Protein AF-A0A0S7XF13-F1 (afdb_monomer)

Foldseek 3Di:
DPPPVVPVVVVVVVVVVVVVVVVVVVVVVVVCVVPVVVVVVVVVVVVVVVVVVVVPDDDDPPDDDDPDDDDDDPPDDPVRCVLLLQLLLVQLCVVLVHDSVVLVVLVVVVDDSLRQLLLSLLVVQAVDDSVVLSVCVVVVDDSVRSCVVRVNDVVSVVVCCPQLHPSNLQVLLVVLCVLLVNDSSVSSCCVGVVVDHSLRVLLLSLLCQVLVDDSVVLVVLCVVPV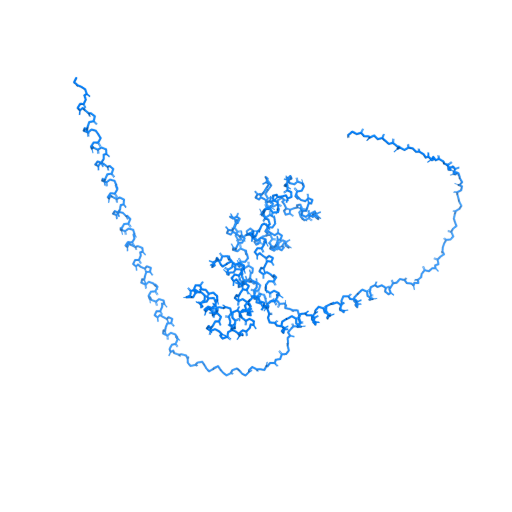DSCVSSVVSVHHPVSSVDHDPVSVVVVVVVVVVVVVVVVVVVVVVPPPDDDDDDDDDDDDDDDDDDDDDDDDDDDDDDD

Sequence (305 aa):
MTAIAGGARRYQLRRDKQAEKTEVDRVRFDLARRFVCPVILVILATVTAFVAVSLAGDIDWSVSASISSRPSKLELSPVDRGSAYEIWAKVISSSYGVSIGFVKGLYDRGYGFDEVALILEFSSLSEKGPSDIAVLRKKGLGWGAIAKELGVHPSALKRAKGKESLFTRYVLANRLAGYYGIPDSEVLVLLSEKGYGFDDIVLAVNLCAHSGAALRDIIKTRETAPKWKGVAEKFKVSPVKLSAPPAKLKEERAKEKEKQKAKVGEKQKATSGGKAKGKEKASEEKGANRGCPKSCSESCSKRCW

Solvent-accessible surface area (backbone atoms only — not comparable to full-atom values): 18525 Å² total; per-residue (Å²): 144,75,78,72,70,65,54,60,60,57,50,51,58,51,52,54,56,52,52,54,51,54,52,55,52,51,55,53,54,54,51,49,57,69,54,51,55,61,53,53,52,54,52,55,54,53,53,54,55,56,55,57,62,68,75,73,62,93,77,85,83,84,76,84,82,76,91,70,82,85,78,80,74,88,73,71,52,75,69,58,47,49,57,37,48,51,51,52,29,48,55,52,15,68,74,71,74,46,55,48,66,58,49,45,56,44,42,78,72,71,41,50,72,67,53,49,46,50,28,50,51,53,25,75,64,32,99,49,55,43,68,59,48,47,49,47,46,73,73,66,48,49,73,70,56,49,28,58,76,57,69,41,53,70,68,56,54,48,59,60,54,27,95,78,21,69,60,37,51,47,56,49,22,49,50,47,15,75,69,73,77,44,62,40,52,60,48,40,45,38,50,66,76,67,63,44,50,72,67,58,49,51,37,46,54,24,43,22,68,70,54,72,50,57,62,69,61,53,50,58,43,43,77,78,33,97,44,69,57,63,42,28,54,77,56,76,40,63,59,84,53,35,85,47,71,50,68,68,63,54,54,54,48,53,56,48,51,51,53,51,52,52,56,53,54,53,56,56,56,68,71,67,73,80,82,88,88,88,87,82,89,79,85,89,84,88,80,83,89,87,78,88,78,92,84,83,80,86,83,89,76,87,79,89,131

Radius of gyration: 33.54 Å; Cα contacts (8 Å, |Δi|>4): 164; chains: 1; bounding box: 88×123×55 Å

Nearest PDB structures (foldseek):
  4yxz-assembly1_A  TM=3.505E-01  e=6.287E-02  synthetic construct
  5byo-assembly2_B  TM=3.680E-01  e=1.550E-01  synthetic construct
  4yxy-assembly1_A  TM=5.911E-01  e=5.184E+00  synthetic construct

Structure (mmCIF, N/CA/C/O backbone):
data_AF-A0A0S7XF13-F1
#
_entry.id   AF-A0A0S7XF13-F1
#
loop_
_atom_site.group_PDB
_atom_site.id
_atom_site.type_symbol
_atom_site.label_atom_id
_atom_site.label_alt_id
_atom_site.label_comp_id
_atom_site.label_asym_id
_atom_site.label_entity_id
_atom_site.label_seq_id
_atom_site.pdbx_PDB_ins_code
_atom_site.Cartn_x
_atom_site.Cartn_y
_atom_site.Cartn_z
_atom_site.occupancy
_atom_site.B_iso_or_equiv
_atom_site.auth_seq_id
_atom_site.auth_comp_id
_atom_site.auth_asym_id
_atom_site.auth_atom_id
_atom_site.pdbx_PDB_model_num
ATOM 1 N N . MET A 1 1 ? 32.090 65.245 -8.430 1.00 52.78 1 MET A N 1
ATOM 2 C CA . MET A 1 1 ? 30.632 65.515 -8.433 1.00 52.78 1 MET A CA 1
ATOM 3 C C . MET A 1 1 ? 29.854 64.374 -9.113 1.00 52.78 1 MET A C 1
ATOM 5 O O . MET A 1 1 ? 29.177 64.597 -10.102 1.00 52.78 1 MET A O 1
ATOM 9 N N . THR A 1 2 ? 29.932 63.137 -8.607 1.00 54.59 2 THR A N 1
ATOM 10 C CA . THR A 1 2 ? 29.329 61.946 -9.266 1.00 54.59 2 THR A CA 1
ATOM 11 C C . THR A 1 2 ? 28.480 61.071 -8.334 1.00 54.59 2 THR A C 1
ATOM 13 O O . THR A 1 2 ? 27.914 60.075 -8.770 1.00 54.59 2 THR A O 1
ATOM 16 N N . ALA A 1 3 ? 28.311 61.452 -7.063 1.00 56.25 3 ALA A N 1
ATOM 17 C CA . ALA A 1 3 ? 27.596 60.639 -6.072 1.00 56.25 3 ALA A CA 1
ATOM 18 C C . ALA A 1 3 ? 26.066 60.863 -6.025 1.00 56.25 3 ALA A C 1
ATOM 20 O O . ALA A 1 3 ? 25.350 60.047 -5.451 1.00 56.25 3 ALA A O 1
ATOM 21 N N . ILE A 1 4 ? 25.537 61.927 -6.643 1.00 56.66 4 ILE A N 1
ATOM 22 C CA . ILE A 1 4 ? 24.113 62.305 -6.509 1.00 56.66 4 ILE A CA 1
ATOM 23 C C . ILE A 1 4 ? 23.212 61.590 -7.545 1.00 56.66 4 ILE A C 1
ATOM 25 O O . ILE A 1 4 ? 22.041 61.325 -7.277 1.00 56.66 4 ILE A O 1
ATOM 29 N N . ALA A 1 5 ? 23.754 61.150 -8.687 1.00 58.91 5 ALA A N 1
ATOM 30 C CA . ALA A 1 5 ? 22.965 60.522 -9.759 1.00 58.91 5 ALA A CA 1
ATOM 31 C C . ALA A 1 5 ? 22.456 59.096 -9.432 1.00 58.91 5 ALA A C 1
ATOM 33 O O . ALA A 1 5 ? 21.470 58.631 -10.005 1.00 58.91 5 ALA A O 1
ATOM 34 N N . GLY A 1 6 ? 23.083 58.389 -8.482 1.00 64.25 6 GLY A N 1
ATOM 35 C CA . GLY A 1 6 ? 22.724 57.005 -8.135 1.00 64.25 6 GLY A CA 1
ATOM 36 C C . GLY A 1 6 ? 21.482 56.852 -7.240 1.00 64.25 6 GLY A C 1
ATOM 37 O O . GLY A 1 6 ? 20.952 55.744 -7.107 1.00 64.25 6 GLY A O 1
ATOM 38 N N . GLY A 1 7 ? 21.023 57.936 -6.604 1.00 73.38 7 GLY A N 1
ATOM 39 C CA . GLY A 1 7 ? 19.849 57.929 -5.722 1.00 73.38 7 GLY A CA 1
ATOM 40 C C . GLY A 1 7 ? 18.528 57.936 -6.495 1.00 73.38 7 GLY A C 1
ATOM 41 O O . GLY A 1 7 ? 17.661 57.096 -6.250 1.00 73.38 7 GLY A O 1
ATOM 42 N N . ALA A 1 8 ? 18.412 58.821 -7.490 1.00 72.56 8 ALA A N 1
ATOM 43 C CA . ALA A 1 8 ? 17.192 58.998 -8.281 1.00 72.56 8 ALA A CA 1
ATOM 44 C C . ALA A 1 8 ? 16.802 57.726 -9.055 1.00 72.56 8 ALA A C 1
ATOM 46 O O . ALA A 1 8 ? 15.642 57.313 -9.040 1.00 72.56 8 ALA A O 1
ATOM 47 N N . ARG A 1 9 ? 17.789 57.028 -9.634 1.00 77.19 9 ARG A N 1
ATOM 48 C CA . ARG A 1 9 ? 17.556 55.792 -10.401 1.00 77.19 9 ARG A CA 1
ATOM 49 C C . ARG A 1 9 ? 17.051 54.637 -9.529 1.00 77.19 9 ARG A C 1
ATOM 51 O O . ARG A 1 9 ? 16.195 53.866 -9.951 1.00 77.19 9 ARG A O 1
ATOM 58 N N . ARG A 1 10 ? 17.534 54.535 -8.283 1.00 79.31 10 ARG A N 1
ATOM 59 C CA . ARG A 1 10 ? 17.072 53.520 -7.315 1.00 79.31 10 ARG A CA 1
ATOM 60 C C . ARG A 1 10 ? 15.680 53.811 -6.759 1.00 79.31 10 ARG A C 1
ATOM 62 O O . ARG A 1 10 ? 14.999 52.879 -6.334 1.00 79.31 10 ARG A O 1
ATOM 69 N N . TYR A 1 11 ? 15.268 55.076 -6.740 1.00 78.94 11 TYR A N 1
ATOM 70 C CA . TYR A 1 11 ? 13.915 55.459 -6.351 1.00 78.94 11 TYR A CA 1
ATOM 71 C C . TYR A 1 11 ? 12.903 55.135 -7.459 1.00 78.94 11 TYR A C 1
ATOM 73 O O . TYR A 1 11 ? 11.887 54.503 -7.177 1.00 78.94 11 TYR A O 1
ATOM 81 N N . GLN A 1 12 ? 13.224 55.454 -8.719 1.00 82.31 12 GLN A N 1
ATOM 82 C CA . GLN A 1 12 ? 12.382 55.110 -9.876 1.00 82.31 12 GLN A CA 1
ATOM 83 C C . GLN A 1 12 ? 12.162 53.594 -9.995 1.00 82.31 12 GLN A C 1
ATOM 85 O O . GLN A 1 12 ? 11.022 53.146 -9.994 1.00 82.31 12 GLN A O 1
ATOM 90 N N . LEU A 1 13 ? 13.229 52.789 -9.905 1.00 82.31 13 LEU A N 1
ATOM 91 C CA . LEU A 1 13 ? 13.125 51.320 -9.936 1.00 82.31 13 LEU A CA 1
ATOM 92 C C . LEU A 1 13 ? 12.233 50.728 -8.833 1.00 82.31 13 LEU A C 1
ATOM 94 O O . LEU A 1 13 ? 11.605 49.690 -9.037 1.00 82.31 13 LEU A O 1
ATOM 98 N N . ARG A 1 14 ? 12.189 51.346 -7.644 1.00 85.38 14 ARG A N 1
ATOM 99 C CA . ARG A 1 14 ? 11.289 50.900 -6.569 1.00 85.38 14 ARG A CA 1
ATOM 100 C C . ARG A 1 14 ? 9.839 51.273 -6.853 1.00 85.38 14 ARG A C 1
ATOM 102 O O . ARG A 1 14 ? 8.957 50.468 -6.570 1.00 85.38 14 ARG A O 1
ATOM 109 N N . ARG A 1 15 ? 9.604 52.453 -7.425 1.00 87.69 15 ARG A N 1
ATOM 110 C CA . ARG A 1 15 ? 8.266 52.922 -7.791 1.00 87.69 15 ARG A CA 1
ATOM 111 C C . ARG A 1 15 ? 7.652 52.059 -8.894 1.00 87.69 15 ARG A C 1
ATOM 113 O O . ARG A 1 15 ? 6.507 51.643 -8.746 1.00 87.69 15 ARG A O 1
ATOM 120 N N . ASP A 1 16 ? 8.430 51.715 -9.916 1.00 86.81 16 ASP A N 1
ATOM 121 C CA . ASP A 1 16 ? 7.955 50.910 -11.049 1.00 86.81 16 ASP A CA 1
ATOM 122 C C . ASP A 1 16 ? 7.601 49.481 -10.611 1.00 86.81 16 ASP A C 1
ATOM 124 O O . ASP A 1 16 ? 6.518 48.985 -10.912 1.00 86.81 16 ASP A O 1
ATOM 128 N N . LYS A 1 17 ? 8.441 48.861 -9.767 1.00 84.62 17 LYS A N 1
ATOM 129 C CA . LYS A 1 17 ? 8.140 47.545 -9.171 1.00 84.62 17 LYS A CA 1
ATOM 130 C C . LYS A 1 17 ? 6.880 47.548 -8.307 1.00 84.62 17 LYS A C 1
ATOM 132 O O . LYS A 1 17 ? 6.192 46.535 -8.204 1.00 84.62 17 LYS A O 1
ATOM 137 N N . GLN A 1 18 ? 6.591 48.663 -7.640 1.00 79.81 18 GLN A N 1
ATOM 138 C CA . GLN A 1 18 ? 5.411 48.774 -6.790 1.00 79.81 18 GLN A CA 1
ATOM 139 C C . GLN A 1 18 ? 4.135 48.972 -7.622 1.00 79.81 18 GLN A C 1
ATOM 141 O O . GLN A 1 18 ? 3.103 48.410 -7.262 1.00 79.81 18 GLN A O 1
ATOM 146 N N . ALA A 1 19 ? 4.222 49.677 -8.755 1.00 82.06 19 ALA A N 1
ATOM 147 C CA . ALA A 1 19 ? 3.128 49.805 -9.718 1.00 82.06 19 ALA A CA 1
ATOM 148 C C . ALA A 1 19 ? 2.789 48.457 -10.388 1.00 82.06 19 ALA A C 1
ATOM 150 O O . ALA A 1 19 ? 1.623 48.061 -10.411 1.00 82.06 19 ALA A O 1
ATOM 151 N N . GLU A 1 20 ? 3.805 47.702 -10.817 1.00 85.25 20 GLU A N 1
ATOM 152 C CA . GLU A 1 20 ? 3.632 46.371 -11.424 1.00 85.25 20 GLU A CA 1
ATOM 153 C C . GLU A 1 20 ? 2.932 45.399 -10.461 1.00 85.25 20 GLU A C 1
ATOM 155 O O . GLU A 1 20 ? 1.985 44.701 -10.828 1.00 85.25 20 GLU A O 1
ATOM 160 N N . LYS A 1 21 ? 3.321 45.417 -9.178 1.00 85.75 21 LYS A N 1
ATOM 161 C CA . LYS A 1 21 ? 2.682 44.577 -8.157 1.00 85.75 21 LYS A CA 1
ATOM 162 C C . LYS A 1 21 ? 1.196 44.908 -7.982 1.00 85.75 21 LYS A C 1
ATOM 164 O O . LYS A 1 21 ? 0.376 43.997 -7.882 1.00 85.75 21 LYS A O 1
ATOM 169 N N . THR A 1 22 ? 0.836 46.193 -7.980 1.00 83.62 22 THR A N 1
ATOM 170 C CA . THR A 1 22 ? -0.571 46.602 -7.830 1.00 83.62 22 THR A CA 1
ATOM 171 C C . THR A 1 22 ? -1.447 46.215 -9.019 1.00 83.62 22 THR A C 1
ATOM 173 O O . THR A 1 22 ? -2.638 45.963 -8.838 1.00 83.62 22 THR A O 1
ATOM 176 N N . GLU A 1 23 ? -0.879 46.129 -10.221 1.00 85.12 23 GLU A N 1
ATOM 177 C CA . GLU A 1 23 ? -1.613 45.720 -11.419 1.00 85.12 23 GLU A CA 1
ATOM 178 C C . GLU A 1 23 ? -1.883 44.209 -11.427 1.00 85.12 23 GLU A C 1
ATOM 180 O O . GLU A 1 23 ? -3.018 43.781 -11.653 1.00 85.12 23 GLU A O 1
ATOM 185 N N . VAL A 1 24 ? -0.889 43.400 -11.047 1.00 80.88 24 VAL A N 1
ATOM 186 C CA . VAL A 1 24 ? -1.041 41.940 -10.909 1.00 80.88 24 VAL A CA 1
ATOM 187 C C . VAL A 1 24 ? -2.102 41.578 -9.864 1.00 80.88 24 VAL A C 1
ATOM 189 O O . VAL A 1 24 ? -2.915 40.676 -10.091 1.00 80.88 24 VAL A O 1
ATOM 192 N N . ASP A 1 25 ? -2.136 42.290 -8.737 1.00 79.94 25 ASP A N 1
ATOM 193 C CA . ASP A 1 25 ? -3.118 42.036 -7.680 1.00 79.94 25 ASP A CA 1
ATOM 194 C C . ASP A 1 25 ? -4.547 42.421 -8.112 1.00 79.94 25 ASP A C 1
ATOM 196 O O . ASP A 1 25 ? -5.494 41.698 -7.789 1.00 79.94 25 ASP A O 1
ATOM 200 N N . ARG A 1 26 ? -4.721 43.478 -8.923 1.00 80.94 26 ARG A N 1
ATOM 201 C CA . ARG A 1 26 ? -6.030 43.818 -9.518 1.00 80.94 26 ARG A CA 1
ATOM 202 C C . ARG A 1 26 ? -6.523 42.737 -10.476 1.00 80.94 26 ARG A C 1
ATOM 204 O O . ARG A 1 26 ? -7.668 42.305 -10.358 1.00 80.94 26 ARG A O 1
ATOM 211 N N . VAL A 1 27 ? -5.658 42.251 -11.369 1.00 81.38 27 VAL A N 1
ATOM 212 C CA . VAL A 1 27 ? -6.023 41.196 -12.333 1.00 81.38 27 VAL A CA 1
ATOM 213 C C . VAL A 1 27 ? -6.408 39.902 -11.611 1.00 81.38 27 VAL A C 1
ATOM 215 O O . VAL A 1 27 ? -7.399 39.266 -11.970 1.00 81.38 27 VAL A O 1
ATOM 218 N N . ARG A 1 28 ? -5.685 39.526 -10.548 1.00 78.00 28 ARG A N 1
ATOM 219 C CA . ARG A 1 28 ? -6.022 38.349 -9.728 1.00 78.00 28 ARG A CA 1
ATOM 220 C C . ARG A 1 28 ? -7.372 38.480 -9.032 1.00 78.00 28 ARG A C 1
ATOM 222 O O . ARG A 1 28 ? -8.116 37.500 -8.978 1.00 78.00 28 ARG A O 1
ATOM 229 N N . PHE A 1 29 ? -7.694 39.666 -8.521 1.00 74.50 29 PHE A N 1
ATOM 230 C CA . PHE A 1 29 ? -8.960 39.903 -7.831 1.00 74.50 29 PHE A CA 1
ATOM 231 C C . PHE A 1 29 ? -10.159 39.829 -8.790 1.00 74.50 29 PHE A C 1
ATOM 233 O O . PHE A 1 29 ? -11.166 39.191 -8.473 1.00 74.50 29 PHE A O 1
ATOM 240 N N . ASP A 1 30 ? -10.029 40.384 -9.998 1.00 76.69 30 ASP A N 1
ATOM 241 C CA . ASP A 1 30 ? -11.072 40.299 -11.027 1.00 76.69 30 ASP A CA 1
ATOM 242 C C . ASP A 1 30 ? -11.255 38.875 -11.566 1.00 76.69 30 ASP A C 1
ATOM 244 O O . ASP A 1 30 ? -12.390 38.436 -11.790 1.00 76.69 30 ASP A O 1
ATOM 248 N N . LEU A 1 31 ? -10.165 38.112 -11.714 1.00 69.44 31 LEU A N 1
ATOM 249 C CA . LEU A 1 31 ? -10.243 36.707 -12.115 1.00 69.44 31 LEU A CA 1
ATOM 250 C C . LEU A 1 31 ? -10.966 35.874 -11.046 1.00 69.44 31 LEU A C 1
ATOM 252 O O . LEU A 1 31 ? -11.895 35.128 -11.359 1.00 69.44 31 LEU A O 1
ATOM 256 N N . ALA A 1 32 ? -10.608 36.050 -9.770 1.00 71.12 32 ALA A N 1
ATOM 257 C CA . ALA A 1 32 ? -11.269 35.363 -8.664 1.00 71.12 32 ALA A CA 1
ATOM 258 C C . ALA A 1 32 ? -12.772 35.683 -8.625 1.00 71.12 32 ALA A C 1
ATOM 260 O O . ALA A 1 32 ? -13.593 34.778 -8.486 1.00 71.12 32 ALA A O 1
ATOM 261 N N . ARG A 1 33 ? -13.166 36.943 -8.838 1.00 73.00 33 ARG A N 1
ATOM 262 C CA . ARG A 1 33 ? -14.582 37.335 -8.818 1.00 73.00 33 ARG A CA 1
ATOM 263 C C . ARG A 1 33 ? -15.387 36.733 -9.975 1.00 73.00 33 ARG A C 1
ATOM 265 O O . ARG A 1 33 ? -16.533 36.336 -9.763 1.00 73.00 33 ARG A O 1
ATOM 272 N N . ARG A 1 34 ? -14.795 36.617 -11.170 1.00 75.19 34 ARG A N 1
ATOM 273 C CA . ARG A 1 34 ? -15.463 36.041 -12.353 1.00 75.19 34 ARG A CA 1
ATOM 274 C C . ARG A 1 34 ? -15.652 34.526 -12.276 1.00 75.19 34 ARG A C 1
ATOM 276 O O . ARG A 1 34 ? -16.638 34.033 -12.810 1.00 75.19 34 ARG A O 1
ATOM 283 N N . PHE A 1 35 ? -14.765 33.799 -11.596 1.00 70.69 35 PHE A N 1
ATOM 284 C CA . PHE A 1 35 ? -14.842 32.333 -11.524 1.00 70.69 35 PHE A CA 1
ATOM 285 C C . PHE A 1 35 ? -15.445 31.795 -10.221 1.00 70.69 35 PHE A C 1
ATOM 287 O O . PHE A 1 35 ? -16.136 30.780 -10.247 1.00 70.69 35 PHE A O 1
ATOM 294 N N . VAL A 1 36 ? -15.251 32.470 -9.085 1.00 72.31 36 VAL A N 1
ATOM 295 C CA . VAL A 1 36 ? -15.696 31.950 -7.780 1.00 72.31 36 VAL A CA 1
ATOM 296 C C . VAL A 1 36 ? -17.211 32.093 -7.589 1.00 72.31 36 VAL A C 1
ATOM 298 O O . VAL A 1 36 ? -17.853 31.172 -7.089 1.00 72.31 36 VAL A O 1
ATOM 301 N N . CYS A 1 37 ? -17.817 33.195 -8.042 1.00 72.38 37 CYS A N 1
ATOM 302 C CA . CYS A 1 37 ? -19.267 33.405 -7.918 1.00 72.38 37 CYS A CA 1
ATOM 303 C C . CYS A 1 37 ? -20.134 32.362 -8.658 1.00 72.38 37 CYS A C 1
ATOM 305 O O . CYS A 1 37 ? -21.031 31.806 -8.021 1.00 72.38 37 CYS A O 1
ATOM 307 N N . PRO A 1 38 ? -19.909 32.044 -9.950 1.00 73.94 38 PRO A N 1
ATOM 308 C CA . PRO A 1 38 ? -20.757 31.074 -10.646 1.00 73.94 38 PRO A CA 1
ATOM 309 C C . PRO A 1 38 ? -20.609 29.652 -10.088 1.00 73.94 38 PRO A C 1
ATOM 311 O O . PRO A 1 38 ? -21.596 28.927 -10.006 1.00 73.94 38 PRO A O 1
ATOM 314 N N . VAL A 1 39 ? -19.413 29.263 -9.630 1.00 76.62 39 VAL A N 1
ATOM 315 C CA . VAL A 1 39 ? -19.180 27.934 -9.035 1.00 76.62 39 VAL A CA 1
ATOM 316 C C . VAL A 1 39 ? -19.933 27.778 -7.711 1.00 76.62 39 VAL A C 1
ATOM 318 O O . VAL A 1 39 ? -20.575 26.752 -7.492 1.00 76.62 39 VAL A O 1
ATOM 321 N N . ILE A 1 40 ? -19.925 28.804 -6.852 1.00 77.88 40 ILE A N 1
ATOM 322 C CA . ILE A 1 40 ? -20.674 28.782 -5.584 1.00 77.88 40 ILE A CA 1
ATOM 323 C C . ILE A 1 40 ? -22.186 28.665 -5.837 1.00 77.88 40 ILE A C 1
ATOM 325 O O . ILE A 1 40 ? -22.861 27.904 -5.143 1.00 77.88 40 ILE A O 1
ATOM 329 N N . LEU A 1 41 ? -22.716 29.353 -6.854 1.00 79.25 41 LEU A N 1
ATOM 330 C CA . LEU A 1 41 ? -24.140 29.278 -7.204 1.00 79.25 41 LEU A CA 1
ATOM 331 C C . LEU A 1 41 ? -24.556 27.888 -7.715 1.00 79.25 41 LEU A C 1
ATOM 333 O O . LEU A 1 41 ? -25.616 27.394 -7.333 1.00 79.25 41 LEU A O 1
ATOM 337 N N . VAL A 1 42 ? -23.714 27.216 -8.508 1.00 80.06 42 VAL A N 1
ATOM 338 C CA . VAL A 1 42 ? -23.977 25.839 -8.976 1.00 80.06 42 VAL A CA 1
ATOM 339 C C . VAL A 1 42 ? -23.955 24.835 -7.815 1.00 80.06 42 VAL A C 1
ATOM 341 O O . VAL A 1 42 ? -24.802 23.941 -7.744 1.00 80.06 42 VAL A O 1
ATOM 344 N N . ILE A 1 43 ? -23.035 24.996 -6.859 1.00 79.25 43 ILE A N 1
ATOM 345 C CA . ILE A 1 43 ? -22.976 24.137 -5.665 1.00 79.25 43 ILE A CA 1
ATOM 346 C C . ILE A 1 43 ? -24.229 24.334 -4.795 1.00 79.25 43 ILE A C 1
ATOM 348 O O . ILE A 1 43 ? -24.846 23.357 -4.377 1.00 79.25 43 ILE A O 1
ATOM 352 N N . LEU A 1 44 ? -24.670 25.575 -4.574 1.00 79.06 44 LEU A N 1
ATOM 353 C CA . LEU A 1 44 ? -25.894 25.854 -3.810 1.00 79.06 44 LEU A CA 1
ATOM 354 C C . LEU A 1 44 ? -27.153 25.264 -4.470 1.00 79.06 44 LEU A C 1
ATOM 356 O O . LEU A 1 44 ? -27.999 24.705 -3.768 1.00 79.06 44 LEU A O 1
ATOM 360 N N . ALA A 1 45 ? -27.256 25.326 -5.802 1.00 75.25 45 ALA A N 1
ATOM 361 C CA . ALA A 1 45 ? -28.378 24.754 -6.552 1.00 75.25 45 ALA A CA 1
ATOM 362 C C . ALA A 1 45 ? -28.419 23.213 -6.494 1.00 75.25 45 ALA A C 1
ATOM 364 O O . ALA A 1 45 ? -29.487 22.612 -6.391 1.00 75.25 45 ALA A O 1
ATOM 365 N N . THR A 1 46 ? -27.259 22.550 -6.515 1.00 73.50 46 THR A N 1
ATOM 366 C CA . THR A 1 46 ? -27.193 21.076 -6.446 1.00 73.50 46 THR A CA 1
ATOM 367 C C . THR A 1 46 ? -27.499 20.538 -5.048 1.00 73.50 46 THR A C 1
ATOM 369 O O . THR A 1 46 ? -28.188 19.526 -4.917 1.00 73.50 46 THR A O 1
ATOM 372 N N . VAL A 1 47 ? -27.071 21.238 -3.992 1.00 74.50 47 VAL A N 1
ATOM 373 C CA . VAL A 1 47 ? -27.389 20.860 -2.603 1.00 74.50 47 VAL A CA 1
ATOM 374 C C . VAL A 1 47 ? -28.886 21.007 -2.314 1.00 74.50 47 VAL A C 1
ATOM 376 O O . VAL A 1 47 ? -29.475 20.132 -1.680 1.00 74.50 47 VAL A O 1
ATOM 379 N N . THR A 1 48 ? -29.532 22.064 -2.816 1.00 69.19 48 THR A N 1
ATOM 380 C CA . THR A 1 48 ? -30.983 22.256 -2.633 1.00 69.19 48 THR A CA 1
ATOM 381 C C . THR A 1 48 ? -31.812 21.195 -3.361 1.00 69.19 48 THR A C 1
ATOM 383 O O . THR A 1 48 ? -32.776 20.689 -2.785 1.00 69.19 48 THR A O 1
ATOM 386 N N . ALA A 1 49 ? -31.405 20.768 -4.561 1.00 64.06 49 ALA A N 1
ATOM 387 C CA . ALA A 1 49 ? -32.062 19.666 -5.271 1.00 64.06 49 ALA A CA 1
ATOM 388 C C . ALA A 1 49 ? -31.949 18.321 -4.522 1.00 64.06 49 ALA A C 1
ATOM 390 O O . ALA A 1 49 ? -32.912 17.558 -4.464 1.00 64.06 49 ALA A O 1
ATOM 391 N N . PHE A 1 50 ? -30.801 18.039 -3.897 1.00 60.91 50 PHE A N 1
ATOM 392 C CA . PHE A 1 50 ? -30.579 16.786 -3.163 1.00 60.91 50 PHE A CA 1
ATOM 393 C C . PHE A 1 50 ? -31.414 16.686 -1.872 1.00 60.91 50 PHE A C 1
ATOM 395 O O . PHE A 1 50 ? -31.930 15.617 -1.534 1.00 60.91 50 PHE A O 1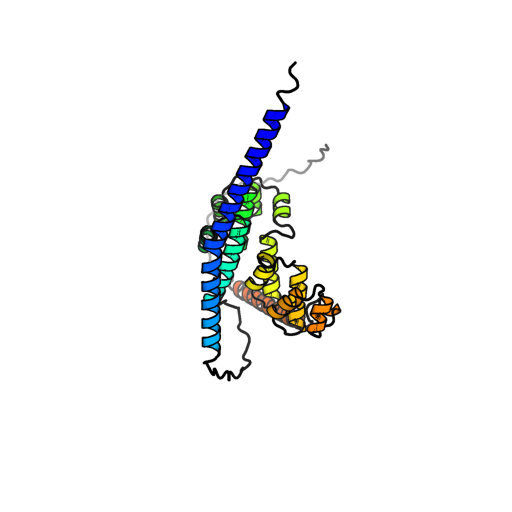
ATOM 402 N N . VAL A 1 51 ? -31.602 17.807 -1.169 1.00 64.31 51 VAL A N 1
ATOM 403 C CA . VAL A 1 51 ? -32.453 17.858 0.033 1.00 64.31 51 VAL A CA 1
ATOM 404 C C . VAL A 1 51 ? -33.932 17.673 -0.327 1.00 64.31 51 VAL A C 1
ATOM 406 O O . VAL A 1 51 ? -34.640 16.969 0.388 1.00 64.31 51 VAL A O 1
ATOM 409 N N . ALA A 1 52 ? -34.391 18.214 -1.461 1.00 56.75 52 ALA A N 1
ATOM 410 C CA . ALA A 1 52 ? -35.775 18.047 -1.915 1.00 56.75 52 ALA A CA 1
ATOM 411 C C . ALA A 1 52 ? -36.124 16.583 -2.251 1.00 56.75 52 ALA A C 1
ATOM 413 O O . ALA A 1 52 ? -37.211 16.119 -1.914 1.00 56.75 52 ALA A O 1
ATOM 414 N N . VAL A 1 53 ? -35.188 15.826 -2.838 1.00 56.34 53 VAL A N 1
ATOM 415 C CA . VAL A 1 53 ? -35.376 14.388 -3.129 1.00 56.34 53 VAL A CA 1
ATOM 416 C C . VAL A 1 53 ? -35.446 13.547 -1.847 1.00 56.34 53 VAL A C 1
ATOM 418 O O . VAL A 1 53 ? -36.139 12.535 -1.811 1.00 56.34 53 VAL A O 1
ATOM 421 N N . SER A 1 54 ? -34.787 13.982 -0.771 1.00 57.59 54 SER A N 1
ATOM 422 C CA . SER A 1 54 ? -34.749 13.241 0.500 1.00 57.59 54 SER A CA 1
ATOM 423 C C . SER A 1 54 ? -36.013 13.409 1.358 1.00 57.59 54 SER A C 1
ATOM 425 O O . SER A 1 54 ? -36.217 12.631 2.283 1.00 57.59 54 SER A O 1
ATOM 427 N N . LEU A 1 55 ? -36.865 14.401 1.069 1.00 56.06 55 LEU A N 1
ATOM 428 C CA . LEU A 1 55 ? -38.095 14.671 1.830 1.00 56.06 55 LEU A CA 1
ATOM 429 C C . LEU A 1 55 ? -39.363 14.067 1.200 1.00 56.06 55 LEU A C 1
ATOM 431 O O . LEU A 1 55 ? -40.435 14.190 1.781 1.00 56.06 55 LEU A O 1
ATOM 435 N N . ALA A 1 56 ? -39.258 13.424 0.032 1.00 53.81 56 ALA A N 1
ATOM 436 C CA . ALA A 1 56 ? -40.411 12.935 -0.734 1.00 53.81 56 ALA A CA 1
ATOM 437 C C . ALA A 1 56 ? -40.510 11.399 -0.846 1.00 53.81 56 ALA A C 1
ATOM 439 O O . ALA A 1 56 ? -41.340 10.904 -1.604 1.00 53.81 56 ALA A O 1
ATOM 440 N N . GLY A 1 57 ? -39.676 10.633 -0.133 1.00 46.44 57 GLY A N 1
ATOM 441 C CA . GLY A 1 57 ? -39.642 9.173 -0.251 1.00 46.44 57 GLY A CA 1
ATOM 442 C C . GLY A 1 57 ? -39.776 8.456 1.086 1.00 46.44 57 GLY A C 1
ATOM 443 O O . GLY A 1 57 ? -38.780 8.272 1.782 1.00 46.44 57 GLY A O 1
ATOM 444 N N . ASP A 1 58 ? -40.982 7.984 1.399 1.00 51.06 58 ASP A N 1
ATOM 445 C CA . ASP A 1 58 ? -41.191 6.907 2.367 1.00 51.06 58 ASP A CA 1
ATOM 446 C C . ASP A 1 58 ? -40.623 5.608 1.775 1.00 51.06 58 ASP A C 1
ATOM 448 O O . ASP A 1 58 ? -41.243 4.962 0.928 1.00 51.06 58 ASP A O 1
ATOM 452 N N . ILE A 1 59 ? -39.407 5.239 2.180 1.00 53.81 59 ILE A N 1
ATOM 453 C CA . ILE A 1 59 ? -38.811 3.940 1.850 1.00 53.81 59 ILE A CA 1
ATOM 454 C C . ILE A 1 59 ? -38.871 3.072 3.105 1.00 53.81 59 ILE A C 1
ATOM 456 O O . ILE A 1 59 ? -38.077 3.234 4.033 1.00 53.81 59 ILE A O 1
ATOM 460 N N . ASP A 1 60 ? -39.826 2.144 3.112 1.00 40.34 60 ASP A N 1
ATOM 461 C CA . ASP A 1 60 ? -39.953 1.086 4.111 1.00 40.34 60 ASP A CA 1
ATOM 462 C C . ASP A 1 60 ? -38.818 0.060 3.931 1.00 40.34 60 ASP A C 1
ATOM 464 O O . ASP A 1 60 ? -38.756 -0.674 2.942 1.00 40.34 60 ASP A O 1
ATOM 468 N N . TRP A 1 61 ? -37.876 0.036 4.877 1.00 44.19 61 TRP A N 1
ATOM 469 C CA . TRP A 1 61 ? -36.799 -0.953 4.953 1.00 44.19 61 TRP A CA 1
ATOM 470 C C . TRP A 1 61 ? -37.202 -2.040 5.967 1.00 44.19 61 TRP A C 1
ATOM 472 O O . TRP A 1 61 ? -36.778 -2.090 7.119 1.00 44.19 61 TRP A O 1
ATOM 482 N N . SER A 1 62 ? -38.047 -2.969 5.540 1.00 36.78 62 SER A N 1
ATOM 483 C CA . SER A 1 62 ? -38.196 -4.242 6.246 1.00 36.78 62 SER A CA 1
ATOM 484 C C . SER A 1 62 ? -37.414 -5.309 5.495 1.00 36.78 62 SER A C 1
ATOM 486 O O . SER A 1 62 ? -37.934 -6.012 4.630 1.00 36.78 62 SER A O 1
ATOM 488 N N . VAL A 1 63 ? -36.118 -5.419 5.802 1.00 35.16 63 VAL A N 1
ATOM 489 C CA . VAL A 1 63 ? -35.299 -6.557 5.371 1.00 35.16 63 VAL A CA 1
ATOM 490 C C . VAL A 1 63 ? -35.006 -7.421 6.588 1.00 35.16 63 VAL A C 1
ATOM 492 O O . VAL A 1 63 ? -34.151 -7.120 7.420 1.00 35.16 63 VAL A O 1
ATOM 495 N N . SER A 1 64 ? -35.731 -8.533 6.670 1.00 37.06 64 SER A N 1
ATOM 496 C CA . SER A 1 64 ? -35.429 -9.628 7.586 1.00 37.06 64 SER A CA 1
ATOM 497 C C . SER A 1 64 ? -34.087 -10.260 7.211 1.00 37.06 64 SER A C 1
ATOM 499 O O . SER A 1 64 ? -33.960 -10.950 6.199 1.00 37.06 64 SER A O 1
ATOM 501 N N . ALA A 1 65 ? -33.070 -10.030 8.040 1.00 31.44 65 ALA A N 1
ATOM 502 C CA . ALA A 1 65 ? -31.760 -10.647 7.902 1.00 31.44 65 ALA A CA 1
ATOM 503 C C . ALA A 1 65 ? -31.818 -12.122 8.329 1.00 31.44 65 ALA A C 1
ATOM 505 O O . ALA A 1 65 ? -31.711 -12.459 9.507 1.00 31.44 65 ALA A O 1
ATOM 506 N N . SER A 1 66 ? -31.950 -13.017 7.351 1.00 31.97 66 SER A N 1
ATOM 507 C CA . SER A 1 66 ? -31.617 -14.429 7.541 1.00 31.97 66 SER A CA 1
ATOM 508 C C . SER A 1 66 ? -30.095 -14.579 7.508 1.00 31.97 66 SER A C 1
ATOM 510 O O . SER A 1 66 ? -29.469 -14.469 6.454 1.00 31.97 66 SER A O 1
ATOM 512 N N . ILE A 1 67 ? -29.492 -14.814 8.675 1.00 36.88 67 ILE A N 1
ATOM 513 C CA . ILE A 1 67 ? -28.080 -15.187 8.820 1.00 36.88 67 ILE A CA 1
ATOM 514 C C . ILE A 1 67 ? -27.908 -16.574 8.191 1.00 36.88 67 ILE A C 1
ATOM 516 O O . ILE A 1 67 ? -28.254 -17.586 8.795 1.00 36.88 67 ILE A O 1
ATOM 520 N N . SER A 1 68 ? -27.395 -16.613 6.961 1.00 32.03 68 SER A N 1
ATOM 521 C CA . SER A 1 68 ? -27.087 -17.845 6.235 1.00 32.03 68 SER A CA 1
ATOM 522 C C . SER A 1 68 ? -25.627 -17.853 5.775 1.00 32.03 68 SER A C 1
ATOM 524 O O . SER A 1 68 ? -25.021 -16.822 5.496 1.00 32.03 68 SER A O 1
ATOM 526 N N . SER A 1 69 ? -25.053 -19.049 5.812 1.00 33.16 69 SER A N 1
ATOM 527 C CA . SER A 1 69 ? -23.639 -19.442 5.811 1.00 33.16 69 SER A CA 1
ATOM 528 C C . SER A 1 69 ? -22.653 -18.670 4.915 1.00 33.16 69 SER A C 1
ATOM 530 O O . SER A 1 69 ? -22.916 -18.409 3.745 1.00 33.16 69 SER A O 1
ATOM 532 N N . ARG A 1 70 ? -21.445 -18.442 5.471 1.00 37.94 70 ARG A N 1
ATOM 533 C CA . ARG A 1 70 ? -20.230 -17.902 4.819 1.00 37.94 70 ARG A CA 1
ATOM 534 C C . ARG A 1 70 ? -19.995 -18.459 3.400 1.00 37.94 70 ARG A C 1
ATOM 536 O O . ARG A 1 70 ? -19.954 -19.682 3.248 1.00 37.94 70 ARG A O 1
ATOM 543 N N . PRO A 1 71 ? -19.663 -17.606 2.413 1.00 30.91 71 PRO A N 1
ATOM 544 C CA . PRO A 1 71 ? -19.246 -18.062 1.097 1.00 30.91 71 PRO A CA 1
ATOM 545 C C . PRO A 1 71 ? -17.811 -18.604 1.129 1.00 30.91 71 PRO A C 1
ATOM 547 O O . PRO A 1 71 ? -16.866 -17.976 1.611 1.00 30.91 71 PRO A O 1
ATOM 550 N N . SER A 1 72 ? -17.645 -19.810 0.598 1.00 29.44 72 SER A N 1
ATOM 551 C CA . SER A 1 72 ? -16.359 -20.399 0.247 1.00 29.44 72 SER A CA 1
ATOM 552 C C . SER A 1 72 ? -15.709 -19.610 -0.888 1.00 29.44 72 SER A C 1
ATOM 554 O O . SER A 1 72 ? -16.305 -19.523 -1.953 1.00 29.44 72 SER A O 1
ATOM 556 N N . LYS A 1 73 ? -14.475 -19.127 -0.673 1.00 32.59 73 LYS A N 1
ATOM 557 C CA . LYS A 1 73 ? -13.650 -18.378 -1.641 1.00 32.59 73 LYS A CA 1
ATOM 558 C C . LYS A 1 73 ? -14.360 -17.104 -2.126 1.00 32.59 73 LYS A C 1
ATOM 560 O O . LYS A 1 73 ? -15.212 -17.158 -2.998 1.00 32.59 73 LYS A O 1
ATOM 565 N N . LEU A 1 74 ? -13.979 -15.958 -1.556 1.00 30.81 74 LEU A N 1
ATOM 566 C CA . LEU A 1 74 ? -14.393 -14.634 -2.030 1.00 30.81 74 LEU A CA 1
ATOM 567 C C . LEU A 1 74 ? -13.956 -14.460 -3.495 1.00 30.81 74 LEU A C 1
ATOM 569 O O . LEU A 1 74 ? -12.847 -14.016 -3.786 1.00 30.81 74 LEU A O 1
ATOM 573 N N . GLU A 1 75 ? -14.814 -14.845 -4.431 1.00 28.64 75 GLU A N 1
ATOM 574 C CA . GLU A 1 75 ? -14.806 -14.253 -5.756 1.00 28.64 75 GLU A CA 1
ATOM 575 C C . GLU A 1 75 ? -15.427 -12.870 -5.596 1.00 28.64 75 GLU A C 1
ATOM 577 O O . GLU A 1 75 ? -16.643 -12.730 -5.507 1.00 28.64 75 GLU A O 1
ATOM 582 N N . LEU A 1 76 ? -14.572 -11.848 -5.488 1.00 31.39 76 LEU A N 1
ATOM 583 C CA . LEU A 1 76 ? -15.000 -10.454 -5.584 1.00 31.39 76 LEU A CA 1
ATOM 584 C C . LEU A 1 76 ? -15.881 -10.305 -6.826 1.00 31.39 76 LEU A C 1
ATOM 586 O O . LEU A 1 76 ? -15.492 -10.771 -7.909 1.00 31.39 76 LEU A O 1
ATOM 590 N N . SER A 1 77 ? -17.046 -9.672 -6.679 1.00 31.58 77 SER A N 1
ATOM 591 C CA . SER A 1 77 ? -17.915 -9.403 -7.818 1.00 31.58 77 SER A CA 1
ATOM 592 C C . SER A 1 77 ? -17.158 -8.544 -8.847 1.00 31.58 77 SER A C 1
ATOM 594 O O . SER A 1 77 ? -16.250 -7.791 -8.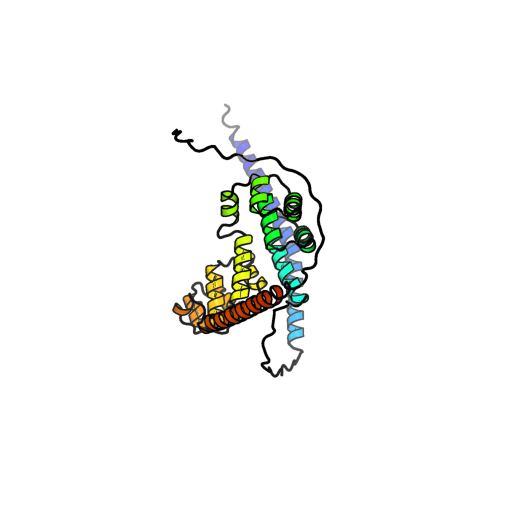479 1.00 31.58 77 SER A O 1
ATOM 596 N N . PRO A 1 78 ? -17.473 -8.634 -10.149 1.00 35.62 78 PRO A N 1
ATOM 597 C CA . PRO A 1 78 ? -16.853 -7.785 -11.170 1.00 35.62 78 PRO A CA 1
ATOM 598 C C . PRO A 1 78 ? -16.958 -6.278 -10.869 1.00 35.62 78 PRO A C 1
ATOM 600 O O . PRO A 1 78 ? -16.062 -5.521 -11.235 1.00 35.62 78 PRO A O 1
ATOM 603 N N . VAL A 1 79 ? -18.008 -5.859 -10.153 1.00 37.69 79 VAL A N 1
ATOM 604 C CA . VAL A 1 79 ? -18.237 -4.470 -9.725 1.00 37.69 79 VAL A CA 1
ATOM 605 C C . VAL A 1 79 ? -17.261 -4.064 -8.612 1.00 37.69 79 VAL A C 1
ATOM 607 O O . VAL A 1 79 ? -16.650 -2.998 -8.689 1.00 37.69 79 VAL A O 1
ATOM 610 N N . ASP A 1 80 ? -17.017 -4.945 -7.636 1.00 38.47 80 ASP A N 1
ATOM 611 C CA . ASP A 1 80 ? -16.054 -4.705 -6.548 1.00 38.47 80 ASP A CA 1
ATOM 612 C C . ASP A 1 80 ? -14.595 -4.769 -7.028 1.00 38.47 80 ASP A C 1
ATOM 614 O O . ASP A 1 80 ? -13.722 -4.075 -6.505 1.00 38.47 80 ASP A O 1
ATOM 618 N N . ARG A 1 81 ? -14.312 -5.565 -8.071 1.00 44.44 81 ARG A N 1
ATOM 619 C CA . ARG A 1 81 ? -12.996 -5.554 -8.734 1.00 44.44 81 ARG A CA 1
ATOM 620 C C . ARG A 1 81 ? -12.736 -4.238 -9.455 1.00 44.44 81 ARG A C 1
ATOM 622 O O . ARG A 1 81 ? -11.592 -3.798 -9.459 1.00 44.44 81 ARG A O 1
ATOM 629 N N . GLY A 1 82 ? -13.763 -3.613 -10.035 1.00 50.44 82 GLY A N 1
ATOM 630 C CA . GLY A 1 82 ? -13.641 -2.325 -10.721 1.00 50.44 82 GLY A CA 1
ATOM 631 C C . GLY A 1 82 ? -13.220 -1.195 -9.780 1.00 50.44 82 GLY A C 1
ATOM 632 O O . GLY A 1 82 ? -12.286 -0.455 -10.087 1.00 50.44 82 GLY A O 1
ATOM 633 N N . SER A 1 83 ? -13.836 -1.111 -8.596 1.00 57.62 83 SER A N 1
ATOM 634 C CA . SER A 1 83 ? -13.535 -0.061 -7.612 1.00 57.62 83 SER A CA 1
ATOM 635 C C . SER A 1 83 ? -12.151 -0.229 -6.976 1.00 57.62 83 SER A C 1
ATOM 637 O O . SER A 1 83 ? -11.387 0.736 -6.901 1.00 57.62 83 SER A O 1
ATOM 639 N N . ALA A 1 84 ? -11.777 -1.453 -6.588 1.00 58.22 84 ALA A N 1
ATOM 640 C CA . ALA A 1 84 ? -10.442 -1.735 -6.062 1.00 58.22 84 ALA A CA 1
ATOM 641 C C . ALA A 1 84 ? -9.360 -1.498 -7.126 1.00 58.22 84 ALA A C 1
ATOM 643 O O . ALA A 1 84 ? -8.354 -0.845 -6.848 1.00 58.22 84 ALA A O 1
ATOM 644 N N . TYR A 1 85 ? -9.590 -1.965 -8.358 1.00 71.62 85 TYR A N 1
ATOM 645 C CA . TYR A 1 85 ? -8.693 -1.735 -9.489 1.00 71.62 85 TYR A CA 1
ATOM 646 C C . TYR A 1 85 ? -8.437 -0.241 -9.717 1.00 71.62 85 TYR A C 1
ATOM 648 O O . TYR A 1 85 ? -7.283 0.171 -9.832 1.00 71.62 85 TYR A O 1
ATOM 656 N N . GLU A 1 86 ? -9.488 0.581 -9.771 1.00 70.38 86 GLU A N 1
ATOM 657 C CA . GLU A 1 86 ? -9.341 2.015 -10.024 1.00 70.38 86 GLU A CA 1
ATOM 658 C C . GLU A 1 86 ? -8.535 2.717 -8.936 1.00 70.38 86 GLU A C 1
ATOM 660 O O . GLU A 1 86 ? -7.700 3.568 -9.247 1.00 70.38 86 GLU A O 1
ATOM 665 N N . ILE A 1 87 ? -8.757 2.352 -7.673 1.00 67.31 87 ILE A N 1
ATOM 666 C CA . ILE A 1 87 ? -8.010 2.905 -6.541 1.00 67.31 87 ILE A CA 1
ATOM 667 C C . ILE A 1 87 ? -6.533 2.527 -6.666 1.00 67.31 87 ILE A C 1
ATOM 669 O O . ILE A 1 87 ? -5.669 3.401 -6.606 1.00 67.31 87 ILE A O 1
ATOM 673 N N . TRP A 1 88 ? -6.226 1.256 -6.935 1.00 72.00 88 TRP A N 1
ATOM 674 C CA . TRP A 1 88 ? -4.850 0.804 -7.154 1.00 72.00 88 TRP A CA 1
ATOM 675 C C . TRP A 1 88 ? -4.181 1.511 -8.329 1.00 72.00 88 TRP A C 1
ATOM 677 O O . TRP A 1 88 ? -3.050 1.986 -8.211 1.00 72.00 88 TRP A O 1
ATOM 687 N N . ALA A 1 89 ? -4.882 1.616 -9.455 1.00 80.69 89 ALA A N 1
ATOM 688 C CA . ALA A 1 89 ? -4.355 2.256 -10.645 1.00 80.69 89 ALA A CA 1
ATOM 689 C C . ALA A 1 89 ? -4.090 3.749 -10.411 1.00 80.69 89 ALA A C 1
ATOM 691 O O . ALA A 1 89 ? -3.040 4.235 -10.827 1.00 80.69 89 ALA A O 1
ATOM 692 N N . LYS A 1 90 ? -4.973 4.454 -9.688 1.00 74.62 90 LYS A N 1
ATOM 693 C CA . LYS A 1 90 ? -4.779 5.855 -9.271 1.00 74.62 90 LYS A CA 1
ATOM 694 C C . LYS A 1 90 ? -3.589 6.015 -8.326 1.00 74.62 90 LYS A C 1
ATOM 696 O O . LYS A 1 90 ? -2.754 6.886 -8.554 1.00 74.62 90 LYS A O 1
ATOM 701 N N . VAL A 1 91 ? -3.467 5.159 -7.311 1.00 72.81 91 VAL A N 1
ATOM 702 C CA . VAL A 1 91 ? -2.363 5.207 -6.336 1.00 72.81 91 VAL A CA 1
ATOM 703 C C . VAL A 1 91 ? -1.011 4.986 -7.021 1.00 72.81 91 VAL A C 1
ATOM 705 O O . VAL A 1 91 ? -0.075 5.765 -6.818 1.00 72.81 91 VAL A O 1
ATOM 708 N N . ILE A 1 92 ? -0.910 3.963 -7.874 1.00 80.00 92 ILE A N 1
ATOM 709 C CA . ILE A 1 92 ? 0.311 3.659 -8.633 1.00 80.00 92 ILE A CA 1
ATOM 710 C C . ILE A 1 92 ? 0.621 4.786 -9.625 1.00 80.00 92 ILE A C 1
ATOM 712 O O . ILE A 1 92 ? 1.752 5.270 -9.669 1.00 80.00 92 ILE A O 1
ATOM 716 N N . SER A 1 93 ? -0.387 5.235 -10.377 1.00 82.00 93 SER A N 1
ATOM 717 C CA . SER A 1 93 ? -0.281 6.343 -11.333 1.00 82.00 93 SER A CA 1
ATOM 718 C C . SER A 1 93 ? 0.271 7.606 -10.673 1.00 82.00 93 SER A C 1
ATOM 720 O O . SER A 1 93 ? 1.276 8.147 -11.132 1.00 82.00 93 SER A O 1
ATOM 722 N N . SER A 1 94 ? -0.323 8.022 -9.553 1.00 74.62 94 SER A N 1
ATOM 723 C CA . SER A 1 94 ? 0.077 9.231 -8.832 1.00 74.62 94 SER A CA 1
ATOM 724 C C . SER A 1 94 ? 1.487 9.140 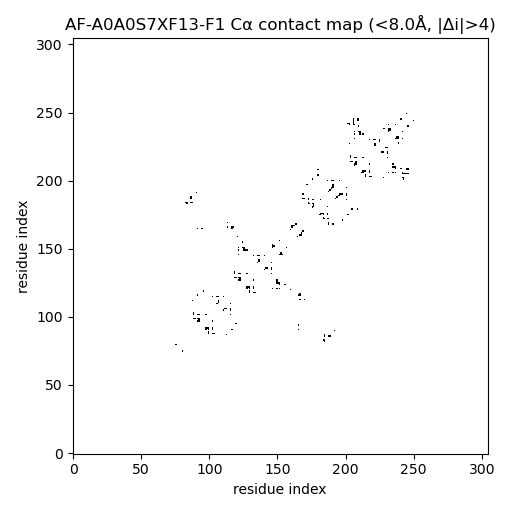-8.253 1.00 74.62 94 SER A C 1
ATOM 726 O O . SER A 1 94 ? 2.188 10.146 -8.218 1.00 74.62 94 SER A O 1
ATOM 728 N N . SER A 1 95 ? 1.908 7.968 -7.776 1.00 73.94 95 SER A N 1
ATOM 729 C CA . SER A 1 95 ? 3.189 7.835 -7.068 1.00 73.94 95 SER A CA 1
ATOM 730 C C . SER A 1 95 ? 4.387 7.742 -8.008 1.00 73.94 95 SER A C 1
ATOM 732 O O . SER A 1 95 ? 5.462 8.231 -7.679 1.00 73.94 95 SER A O 1
ATOM 734 N N . TYR A 1 96 ? 4.203 7.124 -9.177 1.00 81.19 96 TYR A N 1
ATOM 735 C CA . TYR A 1 96 ? 5.261 6.967 -10.179 1.00 81.19 96 TYR A CA 1
ATOM 736 C C . TYR A 1 96 ? 5.160 7.984 -11.324 1.00 81.19 96 TYR A C 1
ATOM 738 O O . TYR A 1 96 ? 5.969 7.941 -12.246 1.00 81.19 96 TYR A O 1
ATOM 746 N N . GLY A 1 97 ? 4.168 8.881 -11.295 1.00 84.12 97 GLY A N 1
ATOM 747 C CA . GLY A 1 97 ? 3.958 9.878 -12.348 1.00 84.12 97 GLY A CA 1
ATOM 748 C C . GLY A 1 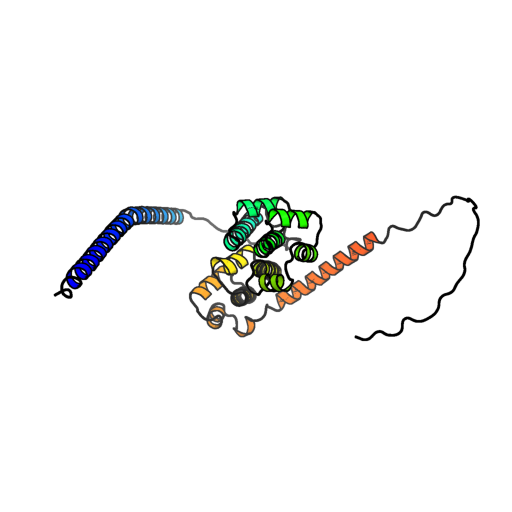97 ? 3.613 9.267 -13.711 1.00 84.12 97 GLY A C 1
ATOM 749 O O . GLY A 1 97 ? 3.927 9.849 -14.746 1.00 84.12 97 GLY A O 1
ATOM 750 N N . VAL A 1 98 ? 2.988 8.086 -13.732 1.00 90.88 98 VAL A N 1
ATOM 751 C CA . VAL A 1 98 ? 2.574 7.384 -14.961 1.00 90.88 98 VAL A CA 1
ATOM 752 C C . VAL A 1 98 ? 1.071 7.506 -15.168 1.00 90.88 98 VAL A C 1
ATOM 754 O O . VAL A 1 98 ? 0.332 7.725 -14.215 1.00 90.88 98 VAL A O 1
ATOM 757 N N . SER A 1 99 ? 0.572 7.342 -16.393 1.00 93.62 99 SER A N 1
ATOM 758 C CA . SER A 1 99 ? -0.873 7.413 -16.639 1.00 93.62 99 SER A CA 1
ATOM 759 C C . SER A 1 99 ? -1.615 6.184 -16.093 1.00 93.62 99 SER A C 1
ATOM 761 O O . SER A 1 99 ? -1.104 5.063 -16.113 1.00 93.62 99 SER A O 1
ATOM 763 N N . ILE A 1 100 ? -2.870 6.367 -15.669 1.00 87.69 100 ILE A N 1
ATOM 764 C CA . ILE A 1 100 ? -3.761 5.258 -15.274 1.00 87.69 100 ILE A CA 1
ATOM 765 C C . ILE A 1 100 ? -3.893 4.239 -16.418 1.00 87.69 100 ILE A C 1
ATOM 767 O O . ILE A 1 100 ? -3.882 3.032 -16.180 1.00 87.69 100 ILE A O 1
ATOM 771 N N . GLY A 1 101 ? -3.959 4.714 -17.668 1.00 91.44 101 GLY A N 1
ATOM 772 C CA . GLY A 1 101 ? -4.003 3.858 -18.855 1.00 91.44 101 GLY A CA 1
ATOM 773 C C . GLY A 1 101 ? -2.760 2.976 -19.010 1.00 91.44 101 GLY A C 1
ATOM 774 O O . GLY A 1 101 ? -2.878 1.824 -19.421 1.00 91.44 101 GLY A O 1
ATOM 775 N N . PHE A 1 102 ? -1.579 3.465 -18.618 1.00 93.19 102 PHE A N 1
ATOM 776 C CA . PHE A 1 102 ? -0.354 2.664 -18.616 1.00 93.19 102 PHE A CA 1
ATOM 777 C C . PHE A 1 102 ? -0.411 1.533 -17.582 1.00 93.19 102 PHE A C 1
ATOM 779 O O . PHE A 1 102 ? -0.109 0.382 -17.905 1.00 93.19 102 PHE A O 1
ATOM 786 N N . VAL A 1 103 ? -0.858 1.847 -16.360 1.00 90.56 103 VAL A N 1
ATOM 787 C CA . VAL A 1 103 ? -1.065 0.855 -15.292 1.00 90.56 103 VAL A CA 1
ATOM 788 C C . VAL A 1 103 ? -2.077 -0.202 -15.737 1.00 90.56 103 VAL A C 1
ATOM 790 O O . VAL A 1 103 ? -1.800 -1.397 -15.621 1.00 90.56 103 VAL A O 1
ATOM 793 N N . LYS A 1 104 ? -3.187 0.233 -16.349 1.00 91.00 104 LYS A N 1
ATOM 794 C CA . LYS A 1 104 ? -4.193 -0.655 -16.944 1.00 91.00 104 LYS A CA 1
ATOM 795 C C . LYS A 1 104 ? -3.601 -1.573 -17.991 1.00 91.00 104 LYS A C 1
ATOM 797 O O . LYS A 1 104 ? -3.812 -2.775 -17.938 1.00 91.00 104 LYS A O 1
ATOM 802 N N . GLY A 1 105 ? -2.811 -1.021 -18.904 1.00 93.38 105 GLY A N 1
ATOM 803 C CA . GLY A 1 105 ? -2.182 -1.803 -19.959 1.00 93.38 105 GLY A CA 1
ATOM 804 C C . GLY A 1 105 ? -1.238 -2.879 -19.422 1.00 93.38 105 GLY A C 1
ATOM 805 O O . GLY A 1 105 ? -1.120 -3.942 -20.024 1.00 93.38 105 GLY A O 1
ATOM 806 N N . LEU A 1 106 ? -0.539 -2.648 -18.306 1.00 92.88 106 LEU A N 1
ATOM 807 C CA . LEU A 1 106 ? 0.231 -3.711 -17.651 1.00 92.88 106 LEU A CA 1
ATOM 808 C C . LEU A 1 106 ? -0.690 -4.730 -16.968 1.00 92.88 106 LEU A C 1
ATOM 810 O O . LEU A 1 106 ? -0.518 -5.927 -17.177 1.00 92.88 106 LEU A O 1
ATOM 814 N N . TYR A 1 107 ? -1.703 -4.285 -16.233 1.00 89.94 107 TYR A N 1
ATOM 815 C CA . TYR A 1 107 ? -2.647 -5.195 -15.586 1.00 89.94 107 TYR A CA 1
ATOM 816 C C . TYR A 1 107 ? -3.367 -6.120 -16.584 1.00 89.94 107 TYR A C 1
ATOM 818 O O . TYR A 1 107 ? -3.372 -7.338 -16.417 1.00 89.94 107 TYR A O 1
ATOM 826 N N . ASP A 1 108 ? -3.867 -5.563 -17.690 1.00 90.44 108 ASP A N 1
ATOM 827 C CA . ASP A 1 108 ? -4.530 -6.298 -18.776 1.00 90.44 108 ASP A CA 1
ATOM 828 C C . ASP A 1 108 ? -3.589 -7.310 -19.461 1.00 90.44 108 ASP A C 1
ATOM 830 O O . ASP A 1 108 ? -4.039 -8.292 -20.050 1.00 90.44 108 ASP A O 1
ATOM 834 N N . ARG A 1 109 ? -2.266 -7.108 -19.365 1.00 90.00 109 ARG A N 1
ATOM 835 C CA . ARG A 1 109 ? -1.241 -8.058 -19.839 1.00 90.00 109 ARG A CA 1
ATOM 836 C C . ARG A 1 109 ? -0.941 -9.182 -18.840 1.00 90.00 109 ARG A C 1
ATOM 838 O O . ARG A 1 109 ? -0.058 -9.997 -19.106 1.00 90.00 109 ARG A O 1
ATOM 845 N N . GLY A 1 110 ? -1.675 -9.243 -17.730 1.00 88.75 110 GLY A N 1
ATOM 846 C CA . GLY A 1 110 ? -1.604 -10.303 -16.727 1.00 88.75 110 GLY A CA 1
ATOM 847 C C . GLY A 1 110 ? -0.661 -10.019 -15.558 1.00 88.75 110 GLY A C 1
ATOM 848 O O . GLY A 1 110 ? -0.451 -10.913 -14.742 1.00 88.75 110 GLY A O 1
ATOM 849 N N . TYR A 1 111 ? -0.099 -8.811 -15.456 1.00 88.69 111 TYR A N 1
ATOM 850 C CA . TYR A 1 111 ? 0.729 -8.433 -14.309 1.00 88.69 111 TYR A CA 1
ATOM 851 C C . TYR A 1 111 ? -0.152 -8.053 -13.116 1.00 88.69 111 TYR A C 1
ATOM 853 O O . TYR A 1 111 ? -1.048 -7.216 -13.230 1.00 88.69 111 TYR A O 1
ATOM 861 N N . GLY A 1 112 ? 0.130 -8.628 -11.947 1.00 85.00 112 GLY A N 1
ATOM 862 C CA . GLY A 1 112 ? -0.483 -8.182 -10.693 1.00 85.00 112 GLY A CA 1
ATOM 863 C C . GLY A 1 112 ? -0.054 -6.757 -10.330 1.00 85.00 112 GLY A C 1
ATOM 864 O O . GLY A 1 112 ? 0.998 -6.291 -10.762 1.00 85.00 112 GLY A O 1
ATOM 865 N N . PHE A 1 113 ? -0.837 -6.040 -9.519 1.00 81.19 113 PHE A N 1
ATOM 866 C CA . PHE A 1 113 ? -0.474 -4.682 -9.078 1.00 81.19 113 PHE A CA 1
ATOM 867 C C . PHE A 1 113 ? 0.859 -4.620 -8.321 1.00 81.19 113 PHE A C 1
ATOM 869 O O . PHE A 1 113 ? 1.574 -3.623 -8.406 1.00 81.19 113 PHE A O 1
ATOM 876 N N . ASP A 1 114 ? 1.213 -5.693 -7.620 1.00 79.31 114 ASP A N 1
ATOM 877 C CA . ASP A 1 114 ? 2.515 -5.880 -6.988 1.00 79.31 114 ASP A CA 1
ATOM 878 C C . ASP A 1 114 ? 3.646 -5.960 -8.021 1.00 79.31 114 ASP A C 1
ATOM 880 O O . ASP A 1 114 ? 4.689 -5.324 -7.854 1.00 79.31 114 ASP A O 1
ATOM 884 N N . GLU A 1 115 ? 3.430 -6.692 -9.114 1.00 88.38 115 GLU A N 1
ATOM 885 C CA . GLU A 1 115 ? 4.373 -6.765 -10.226 1.00 88.38 115 GLU A CA 1
ATOM 886 C C . GLU A 1 115 ? 4.461 -5.435 -10.977 1.00 88.38 115 GLU A C 1
ATOM 888 O O . GLU A 1 115 ? 5.562 -5.018 -11.325 1.00 88.38 115 GLU A O 1
ATOM 893 N N . VAL A 1 116 ? 3.341 -4.731 -11.173 1.00 90.38 116 VAL A N 1
ATOM 894 C CA . VAL A 1 116 ? 3.324 -3.394 -11.786 1.00 90.38 116 VAL A CA 1
ATOM 895 C C . VAL A 1 116 ? 4.110 -2.393 -10.942 1.00 90.38 116 VAL A C 1
ATOM 897 O O . VAL A 1 116 ? 4.942 -1.666 -11.483 1.00 90.38 116 VAL A O 1
ATOM 900 N N . ALA A 1 117 ? 3.903 -2.380 -9.623 1.00 85.44 117 ALA A N 1
ATOM 901 C CA . ALA A 1 117 ? 4.668 -1.527 -8.718 1.00 85.44 117 ALA A CA 1
ATOM 902 C C . ALA A 1 117 ? 6.168 -1.854 -8.778 1.00 85.44 117 ALA A C 1
ATOM 904 O O . ALA A 1 117 ? 6.986 -0.947 -8.885 1.00 85.44 117 ALA A O 1
ATOM 905 N N . LEU A 1 118 ? 6.542 -3.140 -8.789 1.00 86.94 118 LEU A N 1
ATOM 906 C CA . LEU A 1 118 ? 7.944 -3.546 -8.934 1.00 86.94 118 LEU A CA 1
ATOM 907 C C . LEU A 1 118 ? 8.533 -3.144 -10.289 1.00 86.94 118 LEU A C 1
ATOM 909 O O . LEU A 1 118 ? 9.670 -2.689 -10.329 1.00 86.94 118 LEU A O 1
ATOM 913 N N . ILE A 1 119 ? 7.787 -3.288 -11.384 1.00 92.38 119 ILE A N 1
ATOM 914 C CA . ILE A 1 119 ? 8.215 -2.862 -12.723 1.00 92.38 119 ILE A CA 1
ATOM 915 C C . ILE A 1 119 ? 8.538 -1.364 -12.733 1.00 92.38 119 ILE A C 1
ATOM 917 O O . ILE A 1 119 ? 9.591 -0.967 -13.232 1.00 92.38 119 ILE A O 1
ATOM 921 N N . LEU A 1 120 ? 7.658 -0.541 -12.160 1.00 90.56 120 LEU A N 1
ATOM 922 C CA . LEU A 1 120 ? 7.850 0.907 -12.081 1.00 90.56 120 LEU A CA 1
ATOM 923 C C . LEU A 1 120 ? 9.007 1.282 -11.149 1.00 90.56 120 LEU A C 1
ATOM 925 O O . LEU A 1 120 ? 9.801 2.152 -11.489 1.00 90.56 120 LEU A O 1
ATOM 929 N N . GLU A 1 121 ? 9.162 0.575 -10.032 1.00 86.94 121 GLU A N 1
ATOM 930 C CA . GLU A 1 121 ? 10.281 0.767 -9.108 1.00 86.94 121 GLU A CA 1
ATOM 931 C C . GLU A 1 121 ? 11.629 0.392 -9.738 1.00 86.94 121 GLU A C 1
ATOM 933 O O . GLU A 1 121 ? 12.617 1.104 -9.611 1.00 86.94 121 GLU A O 1
ATOM 938 N N . PHE A 1 122 ? 11.703 -0.717 -10.472 1.00 90.31 122 PHE A N 1
ATOM 939 C CA . PHE A 1 122 ? 12.914 -1.055 -11.219 1.00 90.31 122 PHE A CA 1
ATOM 940 C C . PHE A 1 122 ? 13.209 -0.022 -12.307 1.00 90.31 122 PHE A C 1
ATOM 942 O O . PHE A 1 122 ? 14.376 0.240 -12.592 1.00 90.31 122 PHE A O 1
ATOM 949 N N . SER A 1 123 ? 12.170 0.574 -12.893 1.00 92.56 123 SER A N 1
ATOM 950 C CA . SER A 1 123 ? 12.332 1.621 -13.897 1.00 92.56 123 SER A CA 1
ATOM 951 C C . SER A 1 123 ? 12.845 2.922 -13.288 1.00 92.56 123 SER A C 1
ATOM 953 O O . SER A 1 123 ? 13.670 3.576 -13.905 1.00 92.56 123 SER A O 1
ATOM 955 N N . SER A 1 124 ? 12.435 3.276 -12.066 1.00 88.06 124 SER A N 1
ATOM 956 C CA . SER A 1 124 ? 12.964 4.460 -11.372 1.00 88.06 124 SER A CA 1
ATOM 957 C C . SER A 1 124 ? 14.401 4.271 -10.872 1.00 88.06 124 SER A C 1
ATOM 959 O O . SER A 1 124 ? 15.131 5.245 -10.703 1.00 88.06 124 SER A O 1
ATOM 961 N N . LEU A 1 125 ? 14.816 3.023 -10.633 1.00 88.56 125 LEU A N 1
ATOM 962 C CA . LEU A 1 125 ? 16.152 2.669 -10.144 1.00 88.56 125 LEU A CA 1
ATOM 963 C C . LEU A 1 125 ? 17.160 2.326 -11.249 1.00 88.56 125 LEU A C 1
ATOM 965 O O . LEU A 1 125 ? 18.325 2.075 -10.934 1.00 88.56 125 LEU A O 1
ATOM 969 N N . SER A 1 126 ? 16.734 2.260 -12.509 1.00 90.50 126 SER A N 1
ATOM 970 C CA . SER A 1 126 ? 17.586 1.900 -13.645 1.00 90.50 126 SER A CA 1
ATOM 971 C C . SER A 1 126 ? 17.369 2.851 -14.819 1.00 90.50 126 SER A C 1
ATOM 973 O O . SER A 1 126 ? 16.442 3.648 -14.829 1.00 90.50 126 SER A O 1
ATOM 975 N N . GLU A 1 127 ? 18.206 2.749 -15.846 1.00 90.69 127 GLU A N 1
ATOM 976 C CA . GLU A 1 127 ? 18.018 3.502 -17.095 1.00 90.69 127 GLU A CA 1
ATOM 977 C C . GLU A 1 127 ? 17.008 2.828 -18.045 1.00 90.69 127 GLU A C 1
ATOM 979 O O . GLU A 1 127 ? 16.816 3.267 -19.179 1.00 90.69 127 GLU A O 1
ATOM 984 N N . LYS A 1 128 ? 16.374 1.724 -17.621 1.00 94.50 128 LYS A N 1
ATOM 985 C CA . LYS A 1 128 ? 15.433 0.964 -18.449 1.00 94.50 128 LYS A CA 1
ATOM 986 C C . LYS A 1 128 ? 14.000 1.424 -18.235 1.00 94.50 128 LYS A C 1
ATOM 988 O O . LYS A 1 128 ? 13.548 1.660 -17.113 1.00 94.50 128 LYS A O 1
ATOM 993 N N . GLY A 1 129 ? 13.254 1.476 -19.336 1.00 94.44 129 GLY A N 1
ATOM 994 C CA . GLY A 1 129 ? 11.831 1.781 -19.295 1.00 94.44 129 GLY A CA 1
ATOM 995 C C . GLY A 1 129 ? 11.020 0.642 -18.660 1.00 94.44 129 GLY A C 1
ATOM 996 O O . GLY A 1 129 ? 11.438 -0.522 -18.703 1.00 94.44 129 GLY A O 1
ATOM 997 N N . PRO A 1 130 ? 9.809 0.916 -18.140 1.00 94.12 130 PRO A N 1
ATOM 998 C CA . PRO A 1 130 ? 9.011 -0.110 -17.475 1.00 94.12 130 PRO A CA 1
ATOM 999 C C . PRO A 1 130 ? 8.566 -1.223 -18.442 1.00 94.12 130 PRO A C 1
ATOM 1001 O O . PRO A 1 130 ? 8.409 -2.376 -18.043 1.00 94.12 130 PRO A O 1
ATOM 1004 N N . SER A 1 131 ? 8.427 -0.914 -19.737 1.00 94.25 131 SER A N 1
ATOM 1005 C CA . SER A 1 131 ? 8.143 -1.904 -20.785 1.00 94.25 131 SER A CA 1
ATOM 1006 C C . SER A 1 131 ? 9.258 -2.944 -20.935 1.00 94.25 131 SER A C 1
ATOM 1008 O O . SER A 1 131 ? 8.963 -4.133 -21.048 1.00 94.25 131 SER A O 1
ATOM 1010 N N . ASP A 1 132 ? 10.527 -2.531 -20.883 1.00 95.88 132 ASP A N 1
ATOM 1011 C CA . ASP A 1 132 ? 11.668 -3.449 -21.004 1.00 95.88 132 ASP A CA 1
ATOM 1012 C C . ASP A 1 132 ? 11.733 -4.394 -19.804 1.00 95.88 132 ASP A C 1
ATOM 1014 O O . ASP A 1 132 ? 11.958 -5.598 -19.939 1.00 95.88 132 ASP A O 1
ATOM 1018 N N . ILE A 1 133 ? 11.454 -3.858 -18.618 1.00 96.06 133 ILE A N 1
ATOM 1019 C CA . ILE A 1 133 ? 11.421 -4.620 -17.370 1.00 96.06 133 ILE A CA 1
ATOM 1020 C C . ILE A 1 133 ? 10.270 -5.631 -17.391 1.00 96.06 133 ILE A C 1
ATOM 1022 O O . ILE A 1 133 ? 10.458 -6.795 -17.028 1.00 96.06 133 ILE A O 1
ATOM 1026 N N . ALA A 1 134 ? 9.095 -5.229 -17.885 1.00 95.00 134 ALA A N 1
ATOM 1027 C CA . ALA A 1 134 ? 7.971 -6.136 -18.097 1.00 95.00 134 ALA A CA 1
ATOM 1028 C C . ALA A 1 134 ? 8.346 -7.278 -19.062 1.00 95.00 134 ALA A C 1
ATOM 1030 O O . ALA A 1 134 ? 8.035 -8.442 -18.792 1.00 95.00 134 ALA A O 1
ATOM 1031 N N . VAL A 1 135 ? 9.080 -6.987 -20.143 1.00 95.44 135 VAL A N 1
ATOM 1032 C CA . VAL A 1 135 ? 9.584 -8.007 -21.081 1.00 95.44 135 VAL A CA 1
ATOM 1033 C C . VAL A 1 135 ? 10.543 -8.979 -20.391 1.00 95.44 135 VAL A C 1
ATOM 1035 O O . VAL A 1 135 ? 10.391 -10.190 -20.562 1.00 95.44 135 VAL A O 1
ATOM 1038 N N . LEU A 1 136 ? 11.486 -8.494 -19.576 1.00 95.44 136 LEU A N 1
ATOM 1039 C CA . LEU A 1 136 ? 12.373 -9.364 -18.788 1.00 95.44 136 LEU A CA 1
ATOM 1040 C C . LEU A 1 136 ? 11.571 -10.280 -17.854 1.00 95.44 136 LEU A C 1
ATOM 1042 O O . LEU A 1 136 ? 11.849 -11.477 -17.768 1.00 95.44 136 LEU A O 1
ATOM 1046 N N . ARG A 1 137 ? 10.521 -9.751 -17.219 1.00 95.62 137 ARG A N 1
ATOM 1047 C CA . ARG A 1 137 ? 9.618 -10.543 -16.378 1.00 95.62 137 ARG A CA 1
ATOM 1048 C C . ARG A 1 137 ? 8.865 -11.608 -17.178 1.00 95.62 137 ARG A C 1
ATOM 1050 O O . ARG A 1 137 ? 8.795 -12.757 -16.745 1.00 95.62 137 ARG A O 1
ATOM 1057 N N . LYS A 1 138 ? 8.367 -11.262 -18.369 1.00 94.06 138 LYS A N 1
ATOM 1058 C CA . LYS A 1 138 ? 7.658 -12.188 -19.271 1.00 94.06 138 LYS A CA 1
ATOM 1059 C C . LYS A 1 138 ? 8.557 -13.310 -19.796 1.00 94.06 138 LYS A C 1
ATOM 1061 O O . LYS A 1 138 ? 8.076 -14.414 -20.021 1.00 94.06 138 LYS A O 1
ATOM 1066 N N . LYS A 1 139 ? 9.864 -13.058 -19.929 1.00 94.31 139 LYS A N 1
ATOM 1067 C CA . LYS A 1 139 ? 10.884 -14.080 -20.239 1.00 94.31 139 LYS A CA 1
ATOM 1068 C C . LYS A 1 139 ? 11.116 -15.080 -19.092 1.00 94.31 139 LYS A C 1
ATOM 1070 O O . LYS A 1 139 ? 11.953 -15.965 -19.221 1.00 94.31 139 LYS A O 1
ATOM 1075 N N . GLY A 1 140 ? 10.398 -14.949 -17.975 1.00 93.38 140 GLY A N 1
ATOM 1076 C CA . GLY A 1 140 ? 10.480 -15.859 -16.835 1.00 93.38 140 GLY A CA 1
ATOM 1077 C C . GLY A 1 140 ? 11.593 -15.521 -15.846 1.00 93.38 140 GLY A C 1
ATOM 1078 O O . GLY A 1 140 ? 11.811 -16.279 -14.901 1.00 93.38 140 GLY A O 1
ATOM 1079 N N . LEU A 1 141 ? 12.288 -14.387 -16.008 1.00 93.69 141 LEU A N 1
ATOM 1080 C CA . LEU A 1 141 ? 13.300 -13.981 -15.039 1.00 93.69 141 LEU A CA 1
ATOM 1081 C C . LEU A 1 141 ? 12.637 -13.652 -13.691 1.00 93.69 141 LEU A C 1
ATOM 1083 O O . LEU A 1 141 ? 11.603 -12.979 -13.596 1.00 93.69 141 LEU A O 1
ATOM 1087 N N . GLY A 1 142 ? 13.260 -14.130 -12.615 1.00 92.00 142 GLY A N 1
ATOM 1088 C CA . GLY A 1 142 ? 12.909 -13.721 -11.259 1.00 92.00 142 GLY A CA 1
ATOM 1089 C C . GLY A 1 142 ? 13.389 -12.297 -10.970 1.00 92.00 142 GLY A C 1
ATOM 1090 O O . GLY A 1 142 ? 14.395 -11.855 -11.519 1.00 92.00 142 GLY A O 1
ATOM 1091 N N . TRP A 1 143 ? 12.729 -11.596 -10.044 1.00 90.31 143 TRP A N 1
ATOM 1092 C CA . TRP A 1 143 ? 13.070 -10.210 -9.683 1.00 90.31 143 TRP A CA 1
ATOM 1093 C C . TRP A 1 143 ? 14.534 -10.003 -9.273 1.00 90.31 143 TRP A C 1
ATOM 1095 O O . TRP A 1 143 ? 15.095 -8.946 -9.530 1.00 90.31 143 TRP A O 1
ATOM 1105 N N . GLY A 1 144 ? 15.173 -11.009 -8.665 1.00 89.19 144 GLY A N 1
ATOM 1106 C CA . GLY A 1 144 ? 16.601 -10.949 -8.337 1.00 89.19 144 GLY A CA 1
ATOM 1107 C C . GLY A 1 144 ? 17.510 -11.002 -9.570 1.00 89.19 144 GLY A C 1
ATOM 1108 O O . GLY A 1 144 ? 18.504 -10.284 -9.623 1.00 89.19 144 GLY A O 1
ATOM 1109 N N . ALA A 1 145 ? 17.150 -11.805 -10.576 1.00 93.06 145 ALA A N 1
ATOM 1110 C CA . ALA A 1 145 ? 17.870 -11.856 -11.847 1.00 93.06 145 ALA A CA 1
ATOM 1111 C C . ALA A 1 145 ? 17.665 -10.559 -12.639 1.00 93.06 145 ALA A C 1
ATOM 1113 O O . ALA A 1 145 ? 18.632 -10.005 -13.144 1.00 93.06 145 ALA A O 1
ATOM 1114 N N . ILE A 1 146 ? 16.435 -10.030 -12.652 1.00 94.50 146 ILE A N 1
ATOM 1115 C CA . ILE A 1 146 ? 16.118 -8.724 -13.246 1.00 94.50 146 ILE A CA 1
ATOM 1116 C C . ILE A 1 146 ? 16.938 -7.617 -12.572 1.00 94.50 146 ILE A C 1
ATOM 1118 O O . ILE A 1 146 ? 17.567 -6.829 -13.261 1.00 94.50 146 ILE A O 1
ATOM 1122 N N . ALA A 1 147 ? 17.012 -7.588 -11.238 1.00 91.94 147 ALA A N 1
ATOM 1123 C CA . ALA A 1 147 ? 17.831 -6.606 -10.527 1.00 91.94 147 ALA A CA 1
ATOM 1124 C C . ALA A 1 147 ? 19.305 -6.656 -10.952 1.00 91.94 147 ALA A C 1
ATOM 1126 O O . ALA A 1 147 ? 19.909 -5.614 -11.192 1.00 91.94 147 ALA A O 1
ATOM 1127 N N . LYS A 1 148 ? 19.868 -7.865 -11.079 1.00 93.00 148 LYS A N 1
ATOM 1128 C CA . LYS A 1 148 ? 21.252 -8.066 -11.521 1.00 93.00 148 LYS A CA 1
ATOM 1129 C C . LYS A 1 148 ? 21.463 -7.596 -12.963 1.00 93.00 148 LYS A C 1
ATOM 1131 O O . LYS A 1 148 ? 22.436 -6.898 -13.218 1.00 93.00 148 LYS A O 1
ATOM 1136 N N . GLU A 1 149 ? 20.547 -7.947 -13.864 1.00 93.38 149 GLU A N 1
ATOM 1137 C CA . GLU A 1 149 ? 20.567 -7.542 -15.277 1.00 93.38 149 GLU A CA 1
ATOM 1138 C C . GLU A 1 149 ? 20.524 -6.016 -15.435 1.00 93.38 149 GLU A C 1
ATOM 1140 O O . GLU A 1 149 ? 21.205 -5.444 -16.278 1.00 93.38 149 GLU A O 1
ATOM 1145 N N . LEU A 1 150 ? 19.748 -5.345 -14.582 1.00 93.50 150 LEU A N 1
ATOM 1146 C CA . LEU A 1 150 ? 19.599 -3.890 -14.576 1.00 93.50 150 LEU A CA 1
ATOM 1147 C C . LEU A 1 150 ? 20.715 -3.160 -13.810 1.00 93.50 150 LEU A C 1
ATOM 1149 O O . LEU A 1 150 ? 20.657 -1.941 -13.682 1.00 93.50 150 LEU A O 1
ATOM 1153 N N . GLY A 1 151 ? 21.688 -3.878 -13.236 1.00 92.75 151 GLY A N 1
ATOM 1154 C CA . GLY A 1 151 ? 22.721 -3.284 -12.378 1.00 92.75 151 GLY A CA 1
ATOM 1155 C C . GLY A 1 151 ? 22.182 -2.683 -11.070 1.00 92.75 151 GLY A C 1
ATOM 1156 O O . GLY A 1 151 ? 22.884 -1.936 -10.389 1.00 92.75 151 GLY A O 1
ATOM 1157 N N . VAL A 1 152 ? 20.943 -3.005 -10.684 1.00 90.31 152 VAL A N 1
ATOM 1158 C CA . VAL A 1 152 ? 20.295 -2.466 -9.485 1.00 90.31 152 VAL A CA 1
ATOM 1159 C C . VAL A 1 152 ? 20.810 -3.204 -8.257 1.00 90.31 152 VAL A C 1
ATOM 1161 O O . VAL A 1 152 ? 20.540 -4.389 -8.040 1.00 90.31 152 VAL A O 1
ATOM 1164 N N . HIS A 1 153 ? 21.529 -2.483 -7.399 1.00 85.88 153 HIS A N 1
ATOM 1165 C CA . HIS A 1 153 ? 22.068 -3.064 -6.178 1.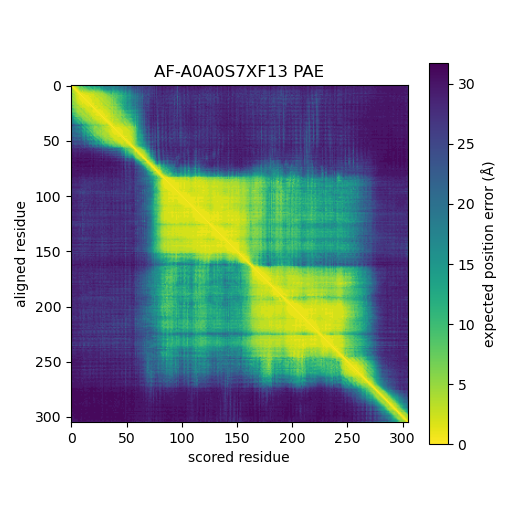00 85.88 153 HIS A CA 1
ATOM 1166 C C . HIS A 1 153 ? 20.934 -3.514 -5.224 1.00 85.88 153 HIS A C 1
ATOM 1168 O O . HIS A 1 153 ? 19.987 -2.755 -4.987 1.00 85.88 153 HIS A O 1
ATOM 1174 N N . PRO A 1 154 ? 21.021 -4.693 -4.573 1.00 74.56 154 PRO A N 1
ATOM 1175 C CA . PRO A 1 154 ? 19.966 -5.202 -3.687 1.00 74.56 154 PRO A CA 1
ATOM 1176 C C . PRO A 1 154 ? 19.587 -4.258 -2.538 1.00 74.56 154 PRO A C 1
ATOM 1178 O O . PRO A 1 154 ? 18.451 -4.274 -2.064 1.00 74.56 154 PRO A O 1
ATOM 1181 N N . SER A 1 155 ? 20.524 -3.427 -2.070 1.00 74.62 155 SER A N 1
ATOM 1182 C CA . SER A 1 155 ? 20.244 -2.412 -1.045 1.00 74.62 155 SER A CA 1
ATOM 1183 C C . SER A 1 155 ? 19.374 -1.265 -1.564 1.00 74.62 155 SER A C 1
ATOM 1185 O O . SER A 1 155 ? 18.561 -0.751 -0.799 1.00 74.62 155 SER A O 1
ATOM 1187 N N . ALA A 1 156 ? 19.476 -0.903 -2.848 1.00 74.00 156 ALA A N 1
ATOM 1188 C CA . ALA A 1 156 ? 18.571 0.053 -3.478 1.00 74.00 156 ALA A CA 1
ATOM 1189 C C . ALA A 1 156 ? 17.151 -0.514 -3.503 1.00 74.00 156 ALA A C 1
ATOM 1191 O O . ALA A 1 156 ? 16.230 0.160 -3.059 1.00 74.00 156 ALA A O 1
ATOM 1192 N N . LEU A 1 157 ? 17.004 -1.800 -3.841 1.00 68.81 157 LEU A N 1
ATOM 1193 C CA . LEU A 1 157 ? 15.717 -2.489 -3.772 1.00 68.81 157 LEU A CA 1
ATOM 1194 C C . LEU A 1 157 ? 15.165 -2.580 -2.341 1.00 68.81 157 LEU A C 1
ATOM 1196 O O . LEU A 1 157 ? 13.964 -2.495 -2.136 1.00 68.81 157 LEU A O 1
ATOM 1200 N N . LYS A 1 158 ? 16.020 -2.763 -1.326 1.00 65.56 158 LYS A N 1
ATOM 1201 C CA . LYS A 1 158 ? 15.596 -2.754 0.088 1.00 65.56 158 LYS A CA 1
ATOM 1202 C C . LYS A 1 158 ? 15.145 -1.369 0.554 1.00 65.56 158 LYS A C 1
ATOM 1204 O O . LYS A 1 158 ? 14.193 -1.292 1.321 1.00 65.56 158 LYS A O 1
ATOM 1209 N N . ARG A 1 159 ? 15.795 -0.295 0.092 1.00 62.50 159 ARG A N 1
ATOM 1210 C CA . ARG A 1 159 ? 15.371 1.094 0.354 1.00 62.50 159 ARG A CA 1
ATOM 1211 C C . ARG A 1 159 ? 14.056 1.414 -0.353 1.00 62.50 159 ARG A C 1
ATOM 1213 O O . ARG A 1 159 ? 13.140 1.921 0.281 1.00 62.50 159 ARG A O 1
ATOM 1220 N N . ALA A 1 160 ? 13.941 0.991 -1.606 1.00 57.25 160 ALA A N 1
ATOM 1221 C CA . ALA A 1 160 ? 12.721 1.005 -2.401 1.00 57.25 160 ALA A CA 1
ATOM 1222 C C . ALA A 1 160 ? 11.607 0.107 -1.847 1.00 57.25 160 ALA A C 1
ATOM 1224 O O . ALA A 1 160 ? 10.449 0.325 -2.141 1.00 57.25 160 ALA A O 1
ATOM 1225 N N . LYS A 1 161 ? 11.934 -0.892 -1.021 1.00 54.91 161 LYS A N 1
ATOM 1226 C CA . LYS A 1 161 ? 10.996 -1.707 -0.226 1.00 54.91 161 LYS A CA 1
ATOM 1227 C C . LYS A 1 161 ? 10.897 -1.235 1.230 1.00 54.91 161 LYS A C 1
ATOM 1229 O O . LYS A 1 161 ? 10.411 -1.974 2.086 1.00 54.91 161 LYS A O 1
ATOM 1234 N N . GLY A 1 162 ? 11.390 -0.034 1.539 1.00 52.88 162 GLY A N 1
ATOM 1235 C CA . GLY A 1 162 ? 11.368 0.544 2.881 1.00 52.88 162 GLY A CA 1
ATOM 1236 C C . GLY A 1 162 ? 9.946 0.725 3.422 1.00 52.88 162 GLY A C 1
ATOM 1237 O O . GLY A 1 162 ? 8.961 0.503 2.711 1.00 52.88 162 GLY A O 1
ATOM 1238 N N . LYS A 1 163 ? 9.834 1.140 4.695 1.00 50.06 163 LYS A N 1
ATOM 1239 C CA . LYS A 1 163 ? 8.561 1.259 5.439 1.00 50.06 163 LYS A CA 1
ATOM 1240 C C . LYS A 1 163 ? 7.462 2.057 4.716 1.00 50.06 163 LYS A C 1
ATOM 1242 O O . LYS A 1 163 ? 6.297 1.838 5.021 1.00 50.06 163 LYS A O 1
ATOM 1247 N N . GLU A 1 164 ? 7.808 2.907 3.749 1.00 58.25 164 GLU A N 1
ATOM 1248 C CA . GLU A 1 164 ? 6.849 3.771 3.051 1.00 58.25 164 GLU A CA 1
ATOM 1249 C C . GLU A 1 164 ? 6.620 3.468 1.568 1.00 58.25 164 GLU A C 1
ATOM 1251 O O . GLU A 1 164 ? 5.786 4.132 0.952 1.00 58.25 164 GLU A O 1
ATOM 1256 N N . SER A 1 165 ? 7.302 2.476 0.987 1.00 66.12 165 SER A N 1
ATOM 1257 C CA . SER A 1 165 ? 7.139 2.192 -0.443 1.00 66.12 165 SER A CA 1
ATOM 1258 C C . SER A 1 165 ? 5.715 1.770 -0.793 1.00 66.12 165 SER A C 1
ATOM 1260 O O . SER A 1 165 ? 5.042 1.124 0.016 1.00 66.12 165 SER A O 1
ATOM 1262 N N . LEU A 1 166 ? 5.263 2.066 -2.014 1.00 65.62 166 LEU A N 1
ATOM 1263 C CA . LEU A 1 166 ? 3.960 1.601 -2.491 1.00 65.62 166 LEU A CA 1
ATOM 1264 C C . LEU A 1 166 ? 3.823 0.082 -2.421 1.00 65.62 166 LEU A C 1
ATOM 1266 O O . LEU A 1 166 ? 2.762 -0.413 -2.060 1.00 65.62 166 LEU A O 1
ATOM 1270 N N . PHE A 1 167 ? 4.896 -0.657 -2.703 1.00 67.19 167 PHE A N 1
ATOM 1271 C CA . PHE A 1 167 ? 4.914 -2.106 -2.535 1.00 67.19 167 PHE A CA 1
ATOM 1272 C C . PHE A 1 167 ? 4.649 -2.506 -1.076 1.00 67.19 167 PHE A C 1
ATOM 1274 O O . PHE A 1 167 ? 3.839 -3.391 -0.803 1.00 67.19 167 PHE A O 1
ATOM 1281 N N . THR A 1 168 ? 5.288 -1.830 -0.120 1.00 67.25 168 THR A N 1
ATOM 1282 C CA . THR A 1 168 ? 5.055 -2.051 1.312 1.00 67.25 168 THR A CA 1
ATOM 1283 C C . THR A 1 168 ? 3.614 -1.714 1.682 1.00 67.25 168 THR A C 1
ATOM 1285 O O . THR A 1 168 ? 2.945 -2.538 2.303 1.00 67.25 168 THR A O 1
ATOM 1288 N N . ARG A 1 169 ? 3.095 -0.560 1.244 1.00 71.69 169 ARG A N 1
ATOM 1289 C CA . ARG A 1 169 ? 1.689 -0.169 1.444 1.00 71.69 169 ARG A CA 1
ATOM 1290 C C . ARG A 1 169 ? 0.735 -1.202 0.840 1.00 71.69 169 ARG A C 1
ATOM 1292 O O . ARG A 1 169 ? -0.239 -1.565 1.491 1.00 71.69 169 ARG A O 1
ATOM 1299 N N . TYR A 1 170 ? 1.069 -1.750 -0.330 1.00 71.12 170 TYR A N 1
ATOM 1300 C CA . TYR A 1 170 ? 0.301 -2.796 -0.998 1.00 71.12 170 TYR A CA 1
ATOM 1301 C C . TYR A 1 170 ? 0.229 -4.077 -0.178 1.00 71.12 170 TYR A C 1
ATOM 1303 O O . TYR A 1 170 ? -0.851 -4.569 0.157 1.00 71.12 170 TYR A O 1
ATOM 1311 N N . VAL A 1 171 ? 1.394 -4.606 0.187 1.00 70.50 171 VAL A N 1
ATOM 1312 C CA . VAL A 1 171 ? 1.499 -5.847 0.957 1.00 70.50 171 VAL A CA 1
ATOM 1313 C C . VAL A 1 171 ? 0.806 -5.699 2.309 1.00 70.50 171 VAL A C 1
ATOM 1315 O O . VAL A 1 171 ? 0.163 -6.642 2.771 1.00 70.50 171 VAL A O 1
ATOM 1318 N N . LEU A 1 172 ? 0.911 -4.530 2.943 1.00 71.31 172 LEU A N 1
ATOM 1319 C CA . LEU A 1 172 ? 0.238 -4.245 4.206 1.00 71.31 172 LEU A CA 1
ATOM 1320 C C . LEU A 1 172 ? -1.280 -4.148 4.035 1.00 71.31 172 LEU A C 1
ATOM 1322 O O . LEU A 1 172 ? -1.990 -4.788 4.808 1.00 71.31 172 LEU A O 1
ATOM 1326 N N . ALA A 1 173 ? -1.777 -3.437 3.018 1.00 77.44 173 ALA A N 1
ATOM 1327 C CA . ALA A 1 173 ? -3.208 -3.336 2.739 1.00 77.44 173 ALA A CA 1
ATOM 1328 C C . ALA A 1 173 ? -3.829 -4.710 2.482 1.00 77.44 173 ALA A C 1
ATOM 1330 O O . ALA A 1 173 ? -4.797 -5.081 3.140 1.00 77.44 173 ALA A O 1
ATOM 1331 N N . ASN A 1 174 ? -3.206 -5.517 1.623 1.00 75.75 174 ASN A N 1
ATOM 1332 C CA . ASN A 1 174 ? -3.676 -6.864 1.306 1.00 75.75 174 ASN A CA 1
ATOM 1333 C C . ASN A 1 174 ? -3.626 -7.790 2.542 1.00 75.75 174 ASN A C 1
ATOM 1335 O O . ASN A 1 174 ? -4.566 -8.534 2.828 1.00 75.75 174 ASN A O 1
ATOM 1339 N N . ARG A 1 175 ? -2.567 -7.696 3.361 1.00 75.56 175 ARG A N 1
ATOM 1340 C CA . ARG A 1 175 ? -2.482 -8.450 4.624 1.00 75.56 175 ARG A CA 1
ATOM 1341 C C . ARG A 1 175 ? -3.552 -8.045 5.629 1.00 75.56 175 ARG A C 1
ATOM 1343 O O . ARG A 1 175 ? -4.109 -8.933 6.269 1.00 75.56 175 ARG A O 1
ATOM 1350 N N . LEU A 1 176 ? -3.808 -6.750 5.802 1.00 80.75 176 LEU A N 1
ATOM 1351 C CA . LEU A 1 176 ? -4.837 -6.255 6.717 1.00 80.75 176 LEU A CA 1
ATOM 1352 C C . LEU A 1 176 ? -6.228 -6.646 6.227 1.00 80.75 176 LEU A C 1
ATOM 1354 O O . LEU A 1 176 ? -7.004 -7.188 7.011 1.00 80.75 176 LEU A O 1
ATOM 1358 N N . ALA A 1 177 ? -6.492 -6.482 4.933 1.00 79.81 177 ALA A N 1
ATOM 1359 C CA . ALA A 1 177 ? -7.729 -6.901 4.295 1.00 79.81 177 ALA A CA 1
ATOM 1360 C C . ALA A 1 177 ? -8.008 -8.388 4.534 1.00 79.81 177 ALA A C 1
ATOM 1362 O O . ALA A 1 177 ? -9.020 -8.763 5.126 1.00 79.81 177 ALA A O 1
ATOM 1363 N N . GLY A 1 178 ? -7.038 -9.247 4.211 1.00 75.38 178 GLY A N 1
ATOM 1364 C CA . GLY A 1 178 ? -7.145 -10.687 4.435 1.00 75.38 178 GLY A CA 1
ATOM 1365 C C . GLY A 1 178 ? -7.085 -11.121 5.906 1.00 75.38 178 GLY A C 1
ATOM 1366 O O . GLY A 1 178 ? -7.348 -12.288 6.197 1.00 75.38 178 GLY A O 1
ATOM 1367 N N . TYR A 1 179 ? -6.687 -10.252 6.843 1.00 75.31 179 TYR A N 1
ATOM 1368 C CA . TYR A 1 179 ? -6.672 -10.559 8.281 1.00 75.31 179 TYR A CA 1
ATOM 1369 C C . TYR A 1 179 ? -7.964 -10.156 8.982 1.00 75.31 179 TYR A C 1
ATOM 1371 O O . TYR A 1 179 ? -8.461 -10.934 9.793 1.00 75.31 179 TYR A O 1
ATOM 1379 N N . TYR A 1 180 ? -8.494 -8.978 8.668 1.00 79.00 180 TYR A N 1
ATOM 1380 C CA . TYR A 1 180 ? -9.666 -8.405 9.328 1.00 79.00 180 TYR A CA 1
ATOM 1381 C C . TYR A 1 180 ? -10.953 -8.536 8.505 1.00 79.00 180 TYR A C 1
ATOM 1383 O O . TYR A 1 180 ? -12.018 -8.202 9.010 1.00 79.00 180 TYR A O 1
ATOM 1391 N N . GLY A 1 181 ? -10.879 -9.033 7.265 1.00 80.38 181 GLY A N 1
ATOM 1392 C CA . GLY A 1 181 ? -12.039 -9.137 6.374 1.00 80.38 181 GLY A CA 1
ATOM 1393 C C . GLY A 1 181 ? -12.525 -7.781 5.858 1.00 80.38 181 GLY A C 1
ATOM 1394 O O . GLY A 1 181 ? -13.701 -7.634 5.547 1.00 80.38 181 GLY A O 1
ATOM 1395 N N . ILE A 1 182 ? -11.634 -6.791 5.805 1.00 81.06 182 ILE A N 1
ATOM 1396 C CA . ILE A 1 182 ? -11.918 -5.429 5.334 1.00 81.06 182 ILE A CA 1
ATOM 1397 C C . ILE A 1 182 ? -11.499 -5.340 3.860 1.00 81.06 182 ILE A C 1
ATOM 1399 O O . ILE A 1 182 ? -10.510 -5.978 3.498 1.00 81.06 182 ILE A O 1
ATOM 1403 N N . PRO A 1 183 ? -12.190 -4.581 2.993 1.00 79.44 183 PRO A N 1
ATOM 1404 C CA . PRO A 1 183 ? -11.735 -4.372 1.621 1.00 79.44 183 PRO A CA 1
ATOM 1405 C C . PRO A 1 183 ? -10.326 -3.754 1.573 1.00 79.44 183 PRO A C 1
ATOM 1407 O O . PRO A 1 183 ? -10.016 -2.813 2.306 1.00 79.44 183 PRO A O 1
ATOM 1410 N N . ASP A 1 184 ? -9.463 -4.261 0.694 1.00 75.06 184 ASP A N 1
ATOM 1411 C CA . ASP A 1 184 ? -8.111 -3.729 0.469 1.00 75.06 184 ASP A CA 1
ATOM 1412 C C . ASP A 1 184 ? -8.138 -2.274 -0.019 1.00 75.06 184 ASP A C 1
ATOM 1414 O O . ASP A 1 184 ? -7.301 -1.466 0.389 1.00 75.06 184 ASP A O 1
ATOM 1418 N N . SER A 1 185 ? -9.154 -1.928 -0.809 1.00 74.19 185 SER A N 1
ATOM 1419 C CA . SER A 1 185 ? -9.460 -0.565 -1.247 1.00 74.19 185 SER A CA 1
ATOM 1420 C C . SER A 1 185 ? -9.640 0.422 -0.088 1.00 74.19 185 SER A C 1
ATOM 1422 O O . SER A 1 185 ? -9.073 1.513 -0.129 1.00 74.19 185 SER A O 1
ATOM 1424 N N . GLU A 1 186 ? -10.363 0.053 0.973 1.00 79.31 186 GLU A N 1
ATOM 1425 C CA . GLU A 1 186 ? -10.561 0.930 2.137 1.00 79.31 186 GLU A CA 1
ATOM 1426 C C . GLU A 1 186 ? -9.246 1.193 2.870 1.00 79.31 186 GLU A C 1
ATOM 1428 O O . GLU A 1 186 ? -8.933 2.335 3.213 1.00 79.31 186 GLU A O 1
ATOM 1433 N N . VAL A 1 187 ? -8.438 0.149 3.066 1.00 81.56 187 VAL A N 1
ATOM 1434 C CA . VAL A 1 187 ? -7.140 0.274 3.739 1.00 81.56 187 VAL A CA 1
ATOM 1435 C C . VAL A 1 187 ? -6.201 1.198 2.957 1.00 81.56 187 VAL A C 1
ATOM 1437 O O . VAL A 1 187 ? -5.455 1.982 3.546 1.00 81.56 187 VAL A O 1
ATOM 1440 N N . LEU A 1 188 ? -6.258 1.159 1.629 1.00 74.50 188 LEU A N 1
ATOM 1441 C CA . LEU A 1 188 ? -5.440 2.021 0.781 1.00 74.50 188 LEU A CA 1
ATOM 1442 C C . LEU A 1 188 ? -5.852 3.472 0.776 1.00 74.50 188 LEU A C 1
ATOM 1444 O O . LEU A 1 188 ? -4.969 4.328 0.762 1.00 74.50 188 LEU A O 1
ATOM 1448 N N . VAL A 1 189 ? -7.154 3.748 0.761 1.00 78.94 189 VAL A N 1
ATOM 1449 C CA . VAL A 1 189 ? -7.662 5.119 0.859 1.00 78.94 189 VAL A CA 1
ATOM 1450 C C . VAL A 1 189 ? -7.152 5.747 2.155 1.00 78.94 189 VAL A C 1
ATOM 1452 O O . VAL A 1 189 ? -6.666 6.880 2.147 1.00 78.94 189 VAL A O 1
ATOM 1455 N N . LEU A 1 190 ? -7.145 4.982 3.253 1.00 80.94 190 LEU A N 1
ATOM 1456 C CA . LEU A 1 190 ? -6.579 5.435 4.523 1.00 80.94 190 LEU A CA 1
ATOM 1457 C C . LEU A 1 190 ? -5.069 5.703 4.437 1.00 80.94 190 LEU A C 1
ATOM 1459 O O . LEU A 1 190 ? -4.624 6.756 4.893 1.00 80.94 190 LEU A O 1
ATOM 1463 N N . LEU A 1 191 ? -4.295 4.800 3.824 1.00 74.88 191 LEU A N 1
ATOM 1464 C CA . LEU A 1 191 ? -2.839 4.953 3.657 1.00 74.88 191 LEU A CA 1
ATOM 1465 C C . LEU A 1 191 ? -2.441 6.077 2.687 1.00 74.88 191 LEU A C 1
ATOM 1467 O O . LEU A 1 191 ? -1.381 6.680 2.846 1.00 74.88 191 LEU A O 1
ATOM 1471 N N . SER A 1 192 ? -3.229 6.300 1.635 1.00 68.94 192 SER A N 1
ATOM 1472 C CA . SER A 1 192 ? -2.809 7.089 0.469 1.00 68.94 192 SER A CA 1
ATOM 1473 C C . SER A 1 192 ? -3.455 8.465 0.442 1.00 68.94 192 SER A C 1
ATOM 1475 O O . SER A 1 192 ? -2.745 9.458 0.338 1.00 68.94 192 SER A O 1
ATOM 1477 N N . GLU A 1 193 ? -4.780 8.542 0.567 1.00 70.75 193 GLU A N 1
ATOM 1478 C CA . GLU A 1 193 ? -5.512 9.811 0.448 1.00 70.75 193 GLU A CA 1
ATOM 1479 C C . GLU A 1 193 ? -5.615 10.538 1.786 1.00 70.75 193 GLU A C 1
ATOM 1481 O O . GLU A 1 193 ? -5.480 11.757 1.857 1.00 70.75 193 GLU A O 1
ATOM 1486 N N . LYS A 1 194 ? -5.846 9.789 2.866 1.00 75.12 194 LYS A N 1
ATOM 1487 C CA . LYS A 1 194 ? -6.010 10.352 4.212 1.00 75.12 194 LYS A CA 1
ATOM 1488 C C . LYS A 1 194 ? -4.699 10.460 4.995 1.00 75.12 194 LYS A C 1
ATOM 1490 O O . LYS A 1 194 ? -4.680 11.086 6.050 1.00 75.12 194 LYS A O 1
ATOM 1495 N N . GLY A 1 195 ? -3.619 9.862 4.488 1.00 75.06 195 GLY A N 1
ATOM 1496 C CA . GLY A 1 195 ? -2.284 9.936 5.086 1.00 75.06 195 GLY A CA 1
ATOM 1497 C C . GLY A 1 195 ? -2.157 9.259 6.454 1.00 75.06 195 GLY A C 1
ATOM 1498 O O . GLY A 1 195 ? -1.255 9.602 7.215 1.00 75.06 195 GLY A O 1
ATOM 1499 N N . TYR A 1 196 ? -3.043 8.317 6.794 1.00 82.38 196 TYR A N 1
ATOM 1500 C CA . TYR A 1 196 ? -2.924 7.567 8.042 1.00 82.38 196 TYR A CA 1
ATOM 1501 C C . TYR A 1 196 ? -1.709 6.642 8.005 1.00 82.38 196 TYR A C 1
ATOM 1503 O O . TYR A 1 196 ? -1.466 5.938 7.021 1.00 82.38 196 TYR A O 1
ATOM 1511 N N . GLY A 1 197 ? -0.970 6.605 9.114 1.00 79.94 197 GLY A N 1
ATOM 1512 C CA . GLY A 1 197 ? 0.118 5.655 9.289 1.00 79.94 197 GLY A CA 1
ATOM 1513 C C . GLY A 1 197 ? -0.400 4.223 9.417 1.00 79.94 197 GLY A C 1
ATOM 1514 O O . GLY A 1 197 ? -1.544 3.976 9.800 1.00 79.94 197 GLY A O 1
ATOM 1515 N N . PHE A 1 198 ? 0.471 3.248 9.154 1.00 79.88 198 PHE A N 1
ATOM 1516 C CA . PHE A 1 198 ? 0.128 1.836 9.337 1.00 79.88 198 PHE A CA 1
ATOM 1517 C C . PHE A 1 198 ? -0.353 1.535 10.765 1.00 79.88 198 PHE A C 1
ATOM 1519 O O . PHE A 1 198 ? -1.350 0.839 10.940 1.00 79.88 198 PHE A O 1
ATOM 1526 N N . ASP A 1 199 ? 0.316 2.101 11.772 1.00 79.75 199 ASP A N 1
ATOM 1527 C CA . ASP A 1 199 ? -0.044 1.898 13.176 1.00 79.75 199 ASP A CA 1
ATOM 1528 C C . ASP A 1 199 ? -1.447 2.447 13.485 1.00 79.75 199 ASP A C 1
ATOM 1530 O O . ASP A 1 199 ? -2.228 1.780 14.161 1.00 79.75 199 ASP A O 1
ATOM 1534 N N . ASP A 1 200 ? -1.816 3.605 12.924 1.00 87.38 200 ASP A N 1
ATOM 1535 C CA . ASP A 1 200 ? -3.166 4.168 13.057 1.00 87.38 200 ASP A CA 1
ATOM 1536 C C . ASP A 1 200 ? -4.223 3.230 12.464 1.00 87.38 200 ASP A C 1
ATOM 1538 O O . ASP A 1 200 ? -5.263 2.988 13.076 1.00 87.38 200 ASP A O 1
ATOM 1542 N N . ILE A 1 201 ? -3.951 2.659 11.292 1.00 88.00 201 ILE A N 1
ATOM 1543 C CA . ILE A 1 201 ? -4.887 1.745 10.636 1.00 88.00 201 ILE A CA 1
ATOM 1544 C C . ILE A 1 201 ? -5.022 0.453 11.435 1.00 88.00 201 ILE A C 1
ATOM 1546 O O . ILE A 1 201 ? -6.143 -0.003 11.642 1.00 88.00 201 ILE A O 1
ATOM 1550 N N . VAL A 1 202 ? -3.922 -0.121 11.933 1.00 85.50 202 VAL A N 1
ATOM 1551 C CA . VAL A 1 202 ? -3.961 -1.320 12.788 1.00 85.50 202 VAL A CA 1
ATOM 1552 C C . VAL A 1 202 ? -4.821 -1.077 14.030 1.00 85.50 202 VAL A C 1
ATOM 1554 O O . VAL A 1 202 ? -5.649 -1.921 14.378 1.00 85.50 202 VAL A O 1
ATOM 1557 N N . LEU A 1 203 ? -4.669 0.080 14.676 1.00 90.19 203 LEU A N 1
ATOM 1558 C CA . LEU A 1 203 ? -5.487 0.460 15.829 1.00 90.19 203 LEU A CA 1
ATOM 1559 C C . LEU A 1 203 ? -6.963 0.627 15.440 1.00 90.19 203 LEU A C 1
ATOM 1561 O O . LEU A 1 203 ? -7.836 0.144 16.163 1.00 90.19 203 LEU A O 1
ATOM 1565 N N . ALA A 1 204 ? -7.246 1.232 14.282 1.00 92.00 204 ALA A N 1
ATOM 1566 C CA . ALA A 1 204 ? -8.602 1.395 13.763 1.00 92.00 204 ALA A CA 1
ATOM 1567 C C . ALA A 1 204 ? -9.291 0.046 13.514 1.00 92.00 204 ALA A C 1
ATOM 1569 O O . ALA A 1 204 ? -10.407 -0.178 13.981 1.00 92.00 204 ALA A O 1
ATOM 1570 N N . VAL A 1 205 ? -8.625 -0.879 12.817 1.00 90.38 205 VAL A N 1
ATOM 1571 C CA . VAL A 1 205 ? -9.203 -2.188 12.469 1.00 90.38 205 VAL A CA 1
ATOM 1572 C C . VAL A 1 205 ? -9.312 -3.112 13.684 1.00 90.38 205 VAL A C 1
ATOM 1574 O O . VAL A 1 205 ? -10.294 -3.842 13.809 1.00 90.38 205 VAL A O 1
ATOM 1577 N N . ASN A 1 206 ? -8.378 -3.028 14.640 1.00 89.50 206 ASN A N 1
ATOM 1578 C CA . ASN A 1 206 ? -8.531 -3.688 15.939 1.00 89.50 206 ASN A CA 1
ATOM 1579 C C . ASN A 1 206 ? -9.750 -3.150 16.684 1.00 89.50 206 ASN A C 1
ATOM 1581 O O . ASN A 1 206 ? -10.521 -3.927 17.247 1.00 89.50 206 ASN A O 1
ATOM 1585 N N . LEU A 1 207 ? -9.956 -1.833 16.667 1.00 92.25 207 LEU A N 1
ATOM 1586 C CA . LEU A 1 207 ? -11.120 -1.226 17.295 1.00 92.25 207 LEU A CA 1
ATOM 1587 C C . LEU A 1 207 ? -12.423 -1.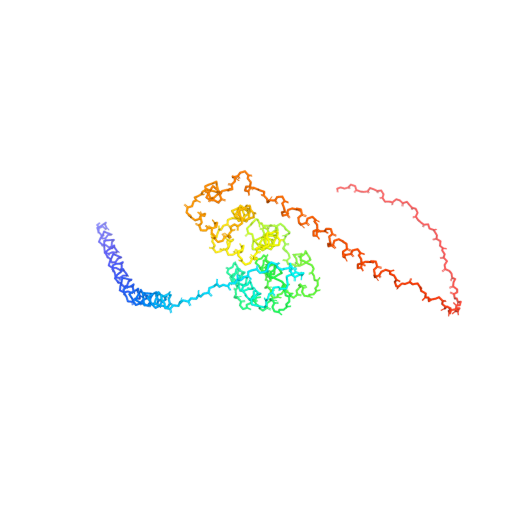662 16.613 1.00 92.25 207 LEU A C 1
ATOM 1589 O O . LEU A 1 207 ? -13.375 -1.978 17.326 1.00 92.25 207 LEU A O 1
ATOM 1593 N N . CYS A 1 208 ? -12.452 -1.787 15.280 1.00 91.94 208 CYS A N 1
ATOM 1594 C CA . CYS A 1 208 ? -13.587 -2.371 14.550 1.00 91.94 208 CYS A CA 1
ATOM 1595 C C . CYS A 1 208 ? -13.871 -3.784 15.067 1.00 91.94 208 CYS A C 1
ATOM 1597 O O . CYS A 1 208 ? -14.992 -4.106 15.444 1.00 91.94 208 CYS A O 1
ATOM 1599 N N . ALA A 1 209 ? -12.831 -4.615 15.161 1.00 89.44 209 ALA A N 1
ATOM 1600 C CA . ALA A 1 209 ? -12.964 -6.008 15.563 1.00 89.44 209 ALA A CA 1
ATOM 1601 C C . ALA A 1 209 ? -13.414 -6.189 17.027 1.00 89.44 209 ALA A C 1
ATOM 1603 O O . ALA A 1 209 ? -14.100 -7.162 17.337 1.00 89.44 209 ALA A O 1
ATOM 1604 N N . HIS A 1 210 ? -13.035 -5.280 17.934 1.00 90.19 210 HIS A N 1
ATOM 1605 C CA . HIS A 1 210 ? -13.463 -5.320 19.341 1.00 90.19 210 HIS A CA 1
ATOM 1606 C C . HIS A 1 210 ? -14.839 -4.702 19.584 1.00 90.19 210 HIS A C 1
ATOM 1608 O O . HIS A 1 210 ? -15.558 -5.180 20.457 1.00 90.19 210 HIS A O 1
ATOM 1614 N N . SER A 1 211 ? -15.190 -3.634 18.865 1.00 92.75 211 SER A N 1
ATOM 1615 C CA . SER A 1 211 ? -16.443 -2.895 19.083 1.00 92.75 211 SER A CA 1
ATOM 1616 C C . SER A 1 211 ? -17.589 -3.329 18.168 1.00 92.75 211 SER A C 1
ATOM 1618 O O . SER A 1 211 ? -18.744 -3.062 18.484 1.00 92.75 211 SER A O 1
ATOM 1620 N N . GLY A 1 212 ? -17.286 -3.964 17.031 1.00 90.06 212 GLY A N 1
ATOM 1621 C CA . GLY A 1 212 ? -18.244 -4.228 15.956 1.00 90.06 212 GLY A CA 1
ATOM 1622 C C . GLY A 1 212 ? -18.612 -2.992 15.126 1.00 90.06 212 GLY A C 1
ATOM 1623 O O . GLY A 1 212 ? -19.430 -3.103 14.217 1.00 90.06 212 GLY A O 1
ATOM 1624 N N . ALA A 1 213 ? -18.034 -1.823 15.419 1.00 92.38 213 ALA A N 1
ATOM 1625 C CA . ALA A 1 213 ? -18.305 -0.595 14.682 1.00 92.38 213 ALA A CA 1
ATOM 1626 C C . ALA A 1 213 ? -17.661 -0.607 13.288 1.00 92.38 213 ALA A C 1
ATOM 1628 O O . ALA A 1 213 ? -16.622 -1.234 13.064 1.00 92.38 213 ALA A O 1
ATOM 1629 N N . ALA A 1 214 ? -18.263 0.140 12.360 1.00 89.88 214 ALA A N 1
ATOM 1630 C CA . ALA A 1 214 ? -17.726 0.310 11.020 1.00 89.88 214 ALA A CA 1
ATOM 1631 C C . ALA A 1 214 ? -16.435 1.145 11.034 1.00 89.88 214 ALA A C 1
ATOM 1633 O O . ALA A 1 214 ? -16.313 2.135 11.764 1.00 89.88 214 ALA A O 1
ATOM 1634 N N . LEU A 1 215 ? -15.489 0.795 10.154 1.00 89.44 215 LEU A N 1
ATOM 1635 C CA . LEU A 1 215 ? -14.203 1.489 10.029 1.00 89.44 215 LEU A CA 1
ATOM 1636 C C . LEU A 1 215 ? -14.383 2.987 9.763 1.00 89.44 215 LEU A C 1
ATOM 1638 O O . LEU A 1 215 ? -13.704 3.814 10.370 1.00 89.44 215 LEU A O 1
ATOM 1642 N N . ARG A 1 216 ? -15.356 3.350 8.921 1.00 88.88 216 ARG A N 1
ATOM 1643 C CA . ARG A 1 216 ? -15.690 4.746 8.609 1.00 88.88 216 ARG A CA 1
ATOM 1644 C C . ARG A 1 216 ? -16.009 5.573 9.861 1.00 88.88 216 ARG A C 1
ATOM 1646 O O . ARG A 1 216 ? -15.551 6.709 9.957 1.00 88.88 216 ARG A O 1
ATOM 1653 N N . ASP A 1 217 ? -16.758 5.024 10.812 1.00 91.81 217 ASP A N 1
ATOM 1654 C CA . ASP A 1 217 ? -17.180 5.758 12.013 1.00 91.81 217 ASP A CA 1
ATOM 1655 C C . ASP A 1 217 ? -16.024 5.939 12.998 1.00 91.81 217 ASP A C 1
ATOM 1657 O O . ASP A 1 217 ? -15.870 7.001 13.613 1.00 91.81 217 ASP A O 1
ATOM 1661 N N . ILE A 1 218 ? -15.152 4.934 13.091 1.00 93.25 218 ILE A N 1
ATOM 1662 C CA . ILE A 1 218 ? -13.915 5.014 13.872 1.00 93.25 218 ILE A CA 1
ATOM 1663 C C . ILE A 1 218 ? -12.987 6.089 13.301 1.00 93.25 218 ILE A C 1
ATOM 1665 O O . ILE A 1 218 ? -12.470 6.914 14.057 1.00 93.25 218 ILE A O 1
ATOM 1669 N N . ILE A 1 219 ? -12.820 6.134 11.977 1.00 91.50 219 ILE A N 1
ATOM 1670 C CA . ILE A 1 219 ? -11.973 7.129 11.309 1.00 91.50 219 ILE A CA 1
ATOM 1671 C C . ILE A 1 219 ? -12.539 8.546 11.469 1.00 91.50 219 ILE A C 1
ATOM 1673 O O . ILE A 1 219 ? -11.807 9.437 11.895 1.00 91.50 219 ILE A O 1
ATOM 1677 N N . LYS A 1 220 ? -13.848 8.755 11.268 1.00 91.56 220 LYS A N 1
ATOM 1678 C CA . LYS A 1 220 ? -14.507 10.047 11.563 1.00 91.56 220 LYS A CA 1
ATOM 1679 C C . LYS A 1 220 ? -14.287 10.484 13.011 1.00 91.56 220 LYS A C 1
ATOM 1681 O O . LYS A 1 220 ? -13.996 11.642 13.302 1.00 91.56 220 LYS A O 1
ATOM 1686 N N . THR A 1 221 ? -14.384 9.544 13.947 1.00 93.25 221 THR A N 1
ATOM 1687 C CA . THR A 1 221 ? -14.125 9.836 15.358 1.00 93.25 221 THR A CA 1
ATOM 1688 C C . THR A 1 221 ? -12.666 10.234 15.585 1.00 93.25 221 THR A C 1
ATOM 1690 O O . THR A 1 221 ? -12.404 11.177 16.332 1.00 93.25 221 THR A O 1
ATOM 1693 N N . ARG A 1 222 ? -11.721 9.569 14.912 1.00 91.75 222 ARG A N 1
ATOM 1694 C CA . ARG A 1 222 ? -10.281 9.861 14.969 1.00 91.75 222 ARG A CA 1
ATOM 1695 C C . ARG A 1 222 ? -9.919 11.236 14.403 1.00 91.75 222 ARG A C 1
ATOM 1697 O O . ARG A 1 222 ? -8.971 11.837 14.904 1.00 91.75 222 ARG A O 1
ATOM 1704 N N . GLU A 1 223 ? -10.664 11.744 13.421 1.00 88.94 223 GLU A N 1
ATOM 1705 C CA . GLU A 1 223 ? -10.504 13.114 12.900 1.00 88.94 223 GLU A CA 1
ATOM 1706 C C . GLU A 1 223 ? -10.824 14.169 13.981 1.00 88.94 223 GLU A C 1
ATOM 1708 O O . GLU A 1 223 ? -10.155 15.195 14.063 1.00 88.94 223 GLU A O 1
ATOM 1713 N N . THR A 1 224 ? -11.784 13.892 14.875 1.00 88.50 224 THR A N 1
ATOM 1714 C CA . THR A 1 224 ? -12.169 14.807 15.977 1.00 88.50 224 THR A CA 1
ATOM 1715 C C . THR A 1 224 ? -11.415 14.577 17.291 1.00 88.50 224 THR A C 1
ATOM 1717 O O . THR A 1 224 ? -11.393 15.452 18.155 1.00 88.50 224 THR A O 1
ATOM 1720 N N . ALA A 1 225 ? -10.809 13.402 17.476 1.00 86.50 225 ALA A N 1
ATOM 1721 C CA . ALA A 1 225 ? -10.118 13.019 18.703 1.00 86.50 225 ALA A CA 1
ATOM 1722 C C . ALA A 1 225 ? -8.633 12.719 18.418 1.00 86.50 225 ALA A C 1
ATOM 1724 O O . ALA A 1 225 ? -8.319 11.721 17.765 1.00 86.50 225 ALA A O 1
ATOM 1725 N N . PRO A 1 226 ? -7.687 13.518 18.950 1.00 81.88 226 PRO A N 1
ATOM 1726 C CA . PRO A 1 226 ? -6.276 13.415 18.576 1.00 81.88 226 PRO A CA 1
ATOM 1727 C C . PRO A 1 226 ? -5.579 12.152 19.106 1.00 81.88 226 PRO A C 1
ATOM 1729 O O . PRO A 1 226 ? -4.530 11.776 18.589 1.00 81.88 226 PRO A O 1
ATOM 1732 N N . LYS A 1 227 ? -6.132 11.493 20.135 1.00 90.50 227 LYS A N 1
ATOM 1733 C CA . LYS A 1 227 ? -5.526 10.324 20.792 1.00 90.50 227 LYS A CA 1
ATOM 1734 C C . LYS A 1 227 ? -6.430 9.098 20.688 1.00 90.50 227 LYS A C 1
ATOM 1736 O O . LYS A 1 227 ? -7.597 9.156 21.071 1.00 90.50 227 LYS A O 1
ATOM 1741 N N . TRP A 1 228 ? -5.851 7.958 20.306 1.00 91.25 228 TRP A N 1
ATOM 1742 C CA . TRP A 1 228 ? -6.543 6.664 20.205 1.00 91.25 228 TRP A CA 1
ATOM 1743 C C . TRP A 1 228 ? -7.235 6.210 21.489 1.00 91.25 228 TRP A C 1
ATOM 1745 O O . TRP A 1 228 ? -8.277 5.566 21.419 1.00 91.25 228 TRP A O 1
ATOM 1755 N N . LYS A 1 229 ? -6.709 6.596 22.657 1.00 91.94 229 LYS A N 1
ATOM 1756 C CA . LYS A 1 229 ? -7.358 6.345 23.949 1.00 91.94 229 LYS A CA 1
ATOM 1757 C C . LYS A 1 229 ? -8.784 6.915 23.987 1.00 91.94 229 LYS A C 1
ATOM 1759 O O . LYS A 1 229 ? -9.716 6.179 24.285 1.00 91.94 229 LYS A O 1
ATOM 1764 N N . GLY A 1 230 ? -8.951 8.183 23.605 1.00 91.12 230 GLY A N 1
ATOM 1765 C CA . GLY A 1 230 ? -10.264 8.834 23.582 1.00 91.12 230 GLY A CA 1
ATOM 1766 C C . GLY A 1 230 ? -11.177 8.296 22.479 1.00 91.12 230 GLY A C 1
ATOM 1767 O O . GLY A 1 230 ? -12.391 8.245 22.652 1.00 91.12 230 GLY A O 1
ATOM 1768 N N . VAL A 1 231 ? -10.602 7.836 21.360 1.00 93.94 231 VAL A N 1
ATOM 1769 C CA . VAL A 1 231 ? -11.371 7.138 20.317 1.00 93.94 231 VAL A CA 1
ATOM 1770 C C . VAL A 1 231 ? -11.940 5.833 20.879 1.00 93.94 231 VAL A C 1
ATOM 1772 O O . VAL A 1 231 ? -13.139 5.612 20.793 1.00 93.94 231 VAL A O 1
ATOM 1775 N N . ALA A 1 232 ? -11.122 4.992 21.514 1.00 93.38 232 ALA A N 1
ATOM 1776 C CA . ALA A 1 232 ? -11.574 3.706 22.046 1.00 93.38 232 ALA A CA 1
ATOM 1777 C C . ALA A 1 232 ? -12.612 3.835 23.167 1.00 93.38 232 ALA A C 1
ATOM 1779 O O . ALA A 1 232 ? -13.567 3.058 23.200 1.00 93.38 232 ALA A O 1
ATOM 1780 N N . GLU A 1 233 ? -12.474 4.845 24.030 1.00 93.25 233 GLU A N 1
ATOM 1781 C CA . GLU A 1 233 ? -13.453 5.153 25.079 1.00 93.25 233 GLU A CA 1
ATOM 1782 C C . GLU A 1 233 ? -14.844 5.444 24.492 1.00 93.25 233 GLU A C 1
ATOM 1784 O O . GLU A 1 233 ? -15.834 4.899 24.986 1.00 93.25 233 GLU A O 1
ATOM 1789 N N . LYS A 1 234 ? -14.932 6.191 23.378 1.00 94.69 234 LYS A N 1
ATOM 1790 C CA . LYS A 1 234 ? -16.207 6.440 22.673 1.00 94.69 234 LYS A CA 1
ATOM 1791 C C . LYS A 1 234 ? -16.876 5.157 22.170 1.00 94.69 234 LYS A C 1
ATOM 1793 O O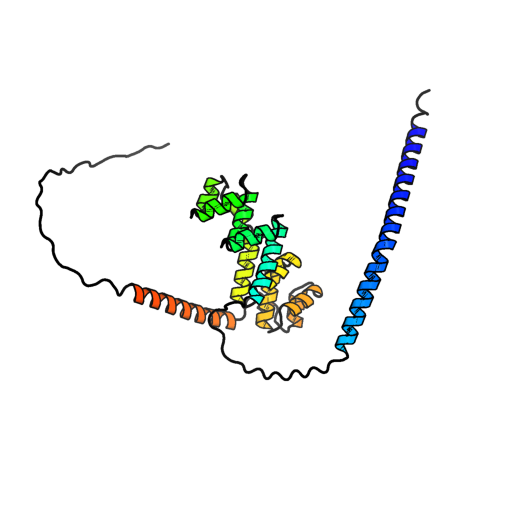 . LYS A 1 234 ? -18.100 5.068 22.171 1.00 94.69 234 LYS A O 1
ATOM 1798 N N . PHE A 1 235 ? -16.087 4.151 21.796 1.00 95.25 235 PHE A N 1
ATOM 1799 C CA . PHE A 1 235 ? -16.579 2.843 21.347 1.00 95.25 235 PHE A CA 1
ATOM 1800 C C . PHE A 1 235 ? -16.640 1.794 22.469 1.00 95.25 235 PHE A C 1
ATOM 1802 O O . PHE A 1 235 ? -16.821 0.611 22.190 1.00 95.25 235 PHE A O 1
ATOM 1809 N N . LYS A 1 236 ? -16.503 2.205 23.739 1.00 95.44 236 LYS A N 1
ATOM 1810 C CA . LYS A 1 236 ? -16.553 1.326 24.924 1.00 95.44 236 LYS A CA 1
ATOM 1811 C C . LYS A 1 236 ? -15.518 0.188 24.892 1.00 95.44 236 LYS A C 1
ATOM 1813 O O . LYS A 1 236 ? -15.732 -0.877 25.473 1.00 95.44 236 LYS A O 1
ATOM 1818 N N . VAL A 1 237 ? -14.374 0.409 24.245 1.00 92.69 237 VAL A N 1
ATOM 1819 C CA . VAL A 1 237 ? -13.259 -0.547 24.196 1.00 92.69 237 VAL A CA 1
ATOM 1820 C C . VAL A 1 237 ? -12.134 -0.068 25.103 1.00 92.69 237 VAL A C 1
ATOM 1822 O O . VAL A 1 237 ? -11.698 1.078 25.039 1.00 92.69 237 VAL A O 1
ATOM 1825 N N . SER A 1 238 ? -11.630 -0.966 25.953 1.00 91.44 238 SER A N 1
ATOM 1826 C CA . SER A 1 238 ? -10.474 -0.663 26.799 1.00 91.44 238 SER A CA 1
ATOM 1827 C C . SER A 1 238 ? -9.240 -0.360 25.931 1.00 91.44 238 SER A C 1
ATOM 1829 O O . SER A 1 238 ? -8.905 -1.181 25.073 1.00 91.44 238 SER A O 1
ATOM 1831 N N . PRO A 1 239 ? -8.505 0.742 26.177 1.00 85.81 239 PRO A N 1
ATOM 1832 C CA . PRO A 1 239 ? -7.320 1.108 25.396 1.00 85.81 239 PRO A CA 1
ATOM 1833 C C . PRO A 1 239 ? -6.245 0.017 25.350 1.00 85.81 239 PRO A C 1
ATOM 1835 O O . PRO A 1 239 ? -5.541 -0.116 24.355 1.00 85.81 239 PRO A O 1
ATOM 1838 N N . VAL A 1 240 ? -6.149 -0.808 26.398 1.00 87.00 240 VAL A N 1
ATOM 1839 C CA . VAL A 1 240 ? -5.196 -1.929 26.476 1.00 87.00 240 VAL A CA 1
ATOM 1840 C C . VAL A 1 240 ? -5.479 -2.986 25.403 1.00 87.00 240 VAL A C 1
ATOM 1842 O O . VAL A 1 240 ? -4.567 -3.663 24.941 1.00 87.00 240 VAL A O 1
ATOM 1845 N N . LYS A 1 241 ? -6.736 -3.114 24.962 1.00 85.75 241 LYS A N 1
ATOM 1846 C CA . LYS A 1 241 ? -7.144 -4.078 23.933 1.00 85.75 241 LYS A CA 1
ATOM 1847 C C . LYS A 1 241 ? -6.855 -3.600 22.507 1.00 85.75 241 LYS A C 1
ATOM 1849 O O . LYS A 1 241 ? -6.887 -4.419 21.599 1.00 85.75 241 LYS A O 1
ATOM 1854 N N . LEU A 1 242 ? -6.550 -2.317 22.292 1.00 84.06 242 LEU A N 1
ATOM 1855 C CA . LEU A 1 242 ? -6.322 -1.756 20.952 1.00 84.06 242 LEU A CA 1
ATOM 1856 C C . LEU A 1 242 ? -5.088 -2.325 20.246 1.00 84.06 242 LEU A C 1
ATOM 1858 O O . LEU A 1 242 ? -5.060 -2.402 19.021 1.00 84.06 242 LEU A O 1
ATOM 1862 N N . SER A 1 243 ? -4.056 -2.699 21.001 1.00 80.00 243 SER A N 1
ATOM 1863 C CA . SER A 1 243 ? -2.784 -3.168 20.442 1.00 80.00 243 SER A CA 1
ATOM 1864 C C . SER A 1 243 ? -2.848 -4.602 19.914 1.00 80.00 243 SER A C 1
ATOM 1866 O O . SER A 1 243 ? -1.913 -5.049 19.250 1.00 80.00 243 SER A O 1
ATOM 1868 N N . ALA A 1 244 ? -3.936 -5.332 20.185 1.00 79.94 244 ALA A N 1
ATOM 1869 C CA . ALA A 1 244 ? -4.068 -6.730 19.813 1.00 79.94 244 ALA A CA 1
ATOM 1870 C C . ALA A 1 244 ? -5.452 -7.053 19.226 1.00 79.94 244 ALA A C 1
ATOM 1872 O O . ALA A 1 244 ? -6.469 -6.612 19.762 1.00 79.94 244 ALA A O 1
ATOM 1873 N N . PRO A 1 245 ? -5.522 -7.903 18.189 1.00 81.69 245 PRO A N 1
ATOM 1874 C CA . PRO A 1 245 ? -6.796 -8.376 17.665 1.00 81.69 245 PRO A CA 1
ATOM 1875 C C . PRO A 1 245 ? -7.526 -9.267 18.688 1.00 81.69 245 PRO A C 1
ATOM 1877 O O . PRO A 1 245 ? -6.869 -9.944 19.494 1.00 81.69 245 PRO A O 1
ATOM 1880 N N . PRO A 1 246 ? -8.872 -9.322 18.654 1.00 83.25 246 PRO A N 1
ATOM 1881 C CA . PRO A 1 246 ? -9.663 -10.147 19.563 1.00 83.25 246 PRO A CA 1
ATOM 1882 C C . PRO A 1 246 ? -9.345 -11.641 19.411 1.00 83.25 246 PRO A C 1
ATOM 1884 O O . PRO A 1 246 ? -9.070 -12.137 18.318 1.00 83.25 246 PRO A O 1
ATOM 1887 N N . ALA A 1 247 ? -9.422 -12.384 20.521 1.00 80.31 247 ALA A N 1
ATOM 1888 C CA . ALA A 1 247 ? -9.083 -13.811 20.570 1.00 80.31 247 ALA A CA 1
ATOM 1889 C C . ALA A 1 247 ? -9.897 -14.660 19.575 1.00 80.31 247 ALA A C 1
ATOM 1891 O O . ALA A 1 247 ? -9.338 -15.532 18.913 1.00 80.31 247 ALA A O 1
ATOM 1892 N N . LYS A 1 248 ? -11.181 -14.327 19.381 1.00 75.75 248 LYS A N 1
ATOM 1893 C CA . LYS A 1 248 ? -12.078 -15.018 18.441 1.00 75.75 248 LYS A CA 1
ATOM 1894 C C . LYS A 1 248 ? -11.547 -15.017 17.000 1.00 75.75 248 LYS A C 1
ATOM 1896 O O . LYS A 1 248 ? -11.551 -16.057 16.349 1.00 75.75 248 LYS A O 1
ATOM 1901 N N . LEU A 1 249 ? -10.984 -13.897 16.530 1.00 73.75 249 LEU A N 1
ATOM 1902 C CA . LEU A 1 249 ? -10.359 -13.820 15.200 1.00 73.75 249 LEU A CA 1
ATOM 1903 C C . LEU A 1 249 ? -9.134 -14.742 15.078 1.00 73.75 249 LEU A C 1
ATOM 1905 O O . LEU A 1 249 ? -8.888 -15.317 14.016 1.00 73.75 249 LEU A O 1
ATOM 1909 N N . LYS A 1 250 ? -8.366 -14.916 16.162 1.00 70.69 250 LYS A N 1
ATOM 1910 C CA . LYS A 1 250 ? -7.202 -15.817 16.175 1.00 70.69 250 LYS A CA 1
ATOM 1911 C C . LYS A 1 250 ? -7.630 -17.282 16.074 1.00 70.69 250 LYS A C 1
ATOM 1913 O O . LYS A 1 250 ? -7.033 -18.032 15.302 1.00 70.69 250 LYS A O 1
ATOM 1918 N N . GLU A 1 251 ? -8.665 -17.674 16.813 1.00 74.06 251 GLU A N 1
ATOM 1919 C CA . GLU A 1 251 ? -9.196 -19.043 16.815 1.00 74.06 251 GLU A CA 1
ATOM 1920 C C . GLU A 1 251 ? -9.831 -19.426 15.475 1.00 74.06 251 GLU A C 1
ATOM 1922 O O . GLU A 1 251 ? -9.569 -20.510 14.950 1.00 74.06 251 GLU A O 1
ATOM 1927 N N . GLU A 1 252 ? -10.622 -18.535 14.875 1.00 75.44 252 GLU A N 1
ATOM 1928 C CA . GLU A 1 252 ? -11.236 -18.780 13.565 1.00 75.44 252 GLU A CA 1
ATOM 1929 C C . GLU A 1 252 ? -10.186 -18.992 12.467 1.00 75.44 252 GLU A C 1
ATOM 1931 O O . GLU A 1 252 ? -10.317 -19.896 11.639 1.00 75.44 252 GLU A O 1
ATOM 1936 N N . ARG A 1 253 ? -9.090 -18.228 12.504 1.00 69.50 253 ARG A N 1
ATOM 1937 C CA . ARG A 1 253 ? -7.959 -18.375 11.573 1.00 69.50 253 ARG A CA 1
ATOM 1938 C C . ARG A 1 253 ? -7.149 -19.641 11.814 1.00 69.50 253 ARG A C 1
ATOM 1940 O O . ARG A 1 253 ? -6.655 -20.227 10.852 1.00 69.50 253 ARG A O 1
ATOM 1947 N N . ALA A 1 254 ? -6.987 -20.066 13.066 1.00 72.75 254 ALA A N 1
ATOM 1948 C CA . ALA A 1 254 ? -6.329 -21.334 13.379 1.00 72.75 254 ALA A CA 1
ATOM 1949 C C . ALA A 1 254 ? -7.107 -22.507 12.760 1.00 72.75 254 ALA A C 1
ATOM 1951 O O . ALA A 1 254 ? -6.525 -23.314 12.032 1.00 72.75 254 ALA A O 1
ATOM 1952 N N . LYS A 1 255 ? -8.436 -22.504 12.926 1.00 77.19 255 LYS A N 1
ATOM 1953 C CA . LYS A 1 255 ? -9.348 -23.484 12.316 1.00 77.19 255 LYS A CA 1
ATOM 1954 C C . LYS A 1 255 ? -9.310 -23.435 10.786 1.00 77.19 255 LYS A C 1
ATOM 1956 O O . LYS A 1 255 ? -9.333 -24.470 10.124 1.00 77.19 255 LYS A O 1
ATOM 1961 N N . GLU A 1 256 ? -9.231 -22.247 10.190 1.00 72.75 256 GLU A N 1
ATOM 1962 C CA . GLU A 1 256 ? -9.139 -22.102 8.732 1.00 72.75 256 GLU A CA 1
ATOM 1963 C C . GLU A 1 256 ? -7.801 -22.610 8.170 1.00 72.75 256 GLU A C 1
ATOM 1965 O O . GLU A 1 256 ? -7.779 -23.292 7.143 1.00 72.75 256 GLU A O 1
ATOM 1970 N N . LYS A 1 257 ? -6.686 -22.361 8.868 1.00 74.25 257 LYS A N 1
ATOM 1971 C CA . LYS A 1 257 ? -5.365 -22.897 8.499 1.00 74.25 257 LYS A CA 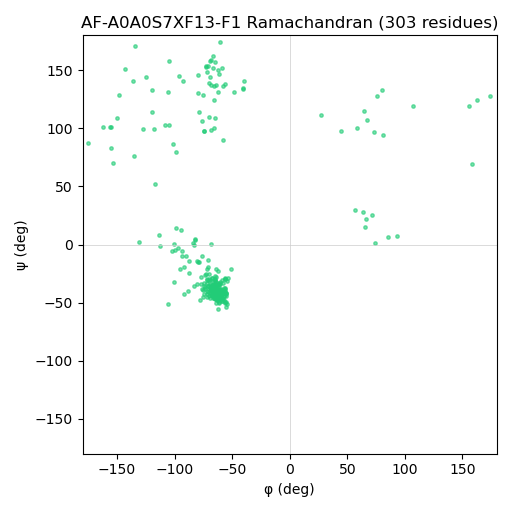1
ATOM 1972 C C . LYS A 1 257 ? -5.319 -24.421 8.575 1.00 74.25 257 LYS A C 1
ATOM 1974 O O . LYS A 1 257 ? -4.719 -25.039 7.697 1.00 74.25 257 LYS A O 1
ATOM 1979 N N . GLU A 1 258 ? -5.951 -25.033 9.576 1.00 77.62 258 GLU A N 1
ATOM 1980 C CA . GLU A 1 258 ? -6.094 -26.495 9.643 1.00 77.62 258 GLU A CA 1
ATOM 1981 C C . GLU A 1 258 ? -6.901 -27.038 8.461 1.00 77.62 258 GLU A C 1
ATOM 1983 O O . GLU A 1 258 ? -6.451 -27.965 7.785 1.00 77.62 258 GLU A O 1
ATOM 1988 N N . LYS A 1 259 ? -8.030 -26.399 8.124 1.00 76.94 259 LYS A N 1
ATOM 1989 C CA . LYS A 1 259 ? -8.840 -26.770 6.950 1.00 76.94 259 LYS A CA 1
ATOM 1990 C C . LYS A 1 259 ? -8.061 -26.648 5.636 1.00 76.94 259 LYS A C 1
ATOM 1992 O O . LYS A 1 259 ? -8.209 -27.491 4.754 1.00 76.94 259 LYS A O 1
ATOM 1997 N N . GLN A 1 260 ? -7.226 -25.621 5.483 1.00 71.50 260 GLN A N 1
ATOM 1998 C CA . GLN A 1 260 ? -6.398 -25.446 4.284 1.00 71.50 260 GLN A CA 1
ATOM 1999 C C . GLN A 1 260 ? -5.266 -26.478 4.201 1.00 71.50 260 GLN A C 1
ATOM 2001 O O . GLN A 1 260 ? -5.032 -27.029 3.125 1.00 71.50 260 GLN A O 1
ATOM 2006 N N . LYS A 1 261 ? -4.605 -26.800 5.321 1.00 76.44 261 LYS A N 1
ATOM 2007 C CA . LYS A 1 261 ? -3.591 -27.868 5.373 1.00 76.44 261 LYS A CA 1
ATOM 2008 C C . LYS A 1 261 ? -4.183 -29.233 5.018 1.00 76.44 261 LYS A C 1
ATOM 2010 O O . LYS A 1 261 ? -3.571 -29.963 4.241 1.00 76.44 261 LYS A O 1
ATOM 2015 N N . ALA A 1 262 ? -5.386 -29.538 5.509 1.00 76.69 262 ALA A N 1
ATOM 2016 C CA . ALA A 1 262 ? -6.098 -30.771 5.171 1.00 76.69 262 ALA A CA 1
ATOM 2017 C C . ALA A 1 262 ? -6.366 -30.883 3.657 1.00 76.69 262 ALA A C 1
ATOM 2019 O O . ALA A 1 262 ? -6.036 -31.897 3.044 1.00 76.69 262 ALA A O 1
ATOM 2020 N N . LYS A 1 263 ? -6.844 -29.801 3.021 1.00 72.00 263 LYS A N 1
ATOM 2021 C CA . LYS A 1 263 ? -7.112 -29.767 1.570 1.00 72.00 263 LYS A CA 1
ATOM 2022 C C . LYS A 1 263 ? -5.860 -29.918 0.698 1.00 72.00 263 LYS A C 1
ATOM 2024 O O . LYS A 1 263 ? -5.940 -30.486 -0.388 1.00 72.00 263 LYS A O 1
ATOM 2029 N N . VAL A 1 264 ? -4.707 -29.403 1.132 1.00 70.62 264 VAL A N 1
ATOM 2030 C CA . VAL A 1 264 ? -3.442 -29.535 0.381 1.00 70.62 264 VAL A CA 1
ATOM 2031 C C . VAL A 1 264 ? -2.866 -30.950 0.508 1.00 70.62 264 VAL A C 1
ATOM 2033 O O . VAL A 1 264 ? -2.409 -31.504 -0.492 1.00 70.62 264 VAL A O 1
ATOM 2036 N N . GLY A 1 265 ? -2.950 -31.562 1.694 1.00 65.06 265 GLY A N 1
ATOM 2037 C CA . GLY A 1 265 ? -2.506 -32.943 1.915 1.00 65.06 265 GLY A CA 1
ATOM 2038 C C . GLY A 1 265 ? -3.314 -33.973 1.116 1.00 65.06 265 GLY A C 1
ATOM 2039 O O . GLY A 1 265 ? -2.746 -34.901 0.542 1.00 65.06 265 GLY A O 1
ATOM 2040 N N . GLU A 1 266 ? -4.626 -33.772 0.992 1.00 60.88 266 GLU A N 1
ATOM 2041 C CA . GLU A 1 266 ? -5.504 -34.641 0.197 1.00 60.88 266 GLU A CA 1
ATOM 2042 C C . GLU A 1 266 ? -5.186 -34.564 -1.310 1.00 60.88 266 GLU A C 1
ATOM 2044 O O . GLU A 1 266 ? -5.121 -35.583 -2.002 1.00 60.88 266 GLU A O 1
ATOM 2049 N N . LYS A 1 267 ? -4.850 -33.366 -1.811 1.00 55.81 267 LYS A N 1
ATOM 2050 C CA . LYS A 1 267 ? -4.471 -33.141 -3.217 1.00 55.81 267 LYS A CA 1
ATOM 2051 C C . LYS A 1 267 ? -3.112 -33.761 -3.588 1.00 55.81 267 LYS A C 1
ATOM 2053 O O . LYS A 1 267 ? -2.929 -34.197 -4.726 1.00 55.81 267 LYS A O 1
ATOM 2058 N N . GLN A 1 268 ? -2.176 -33.846 -2.639 1.00 53.34 268 GLN A N 1
ATOM 2059 C CA . GLN A 1 268 ? -0.872 -34.512 -2.817 1.00 53.34 268 GLN A CA 1
ATOM 2060 C C . GLN A 1 268 ? -0.968 -36.048 -2.745 1.00 53.34 268 GLN A C 1
ATOM 2062 O O . GLN A 1 268 ? -0.203 -36.757 -3.404 1.00 53.34 268 GLN A O 1
ATOM 2067 N N . LYS A 1 269 ? -1.948 -36.585 -2.007 1.00 54.41 269 LYS A N 1
ATOM 2068 C CA . LYS A 1 269 ? -2.210 -38.033 -1.954 1.00 54.41 269 LYS A CA 1
ATOM 2069 C C . LYS A 1 269 ? -2.891 -38.546 -3.231 1.00 54.41 269 LYS A C 1
ATOM 2071 O O . LYS A 1 269 ? -2.577 -39.637 -3.693 1.00 54.41 269 LYS A O 1
ATOM 2076 N N . ALA A 1 270 ? -3.740 -37.731 -3.862 1.00 56.16 270 ALA A N 1
ATOM 2077 C CA . ALA A 1 270 ? -4.382 -38.064 -5.139 1.00 56.16 270 ALA A CA 1
ATOM 2078 C C . ALA A 1 270 ? -3.419 -38.071 -6.347 1.00 56.16 270 ALA A C 1
ATOM 2080 O O . ALA A 1 270 ? -3.663 -38.765 -7.328 1.00 56.16 270 ALA A O 1
ATOM 2081 N N . THR A 1 271 ? -2.308 -37.331 -6.287 1.00 52.56 271 THR A N 1
ATOM 2082 C CA . THR A 1 271 ? -1.340 -37.213 -7.395 1.00 52.56 271 THR A CA 1
ATOM 2083 C C . THR A 1 271 ? -0.173 -38.204 -7.314 1.00 52.56 271 THR A C 1
ATOM 2085 O O . THR A 1 271 ? 0.549 -38.367 -8.293 1.00 52.56 271 THR A O 1
ATOM 2088 N N . SER A 1 272 ? -0.007 -38.920 -6.197 1.00 50.25 272 SER A N 1
ATOM 2089 C CA . SER A 1 272 ? 1.046 -39.937 -6.015 1.00 50.25 272 SER A CA 1
ATOM 2090 C C . SER A 1 272 ? 0.569 -41.389 -6.206 1.00 50.25 272 SER A C 1
ATOM 2092 O O . SER A 1 272 ? 1.391 -42.300 -6.219 1.00 50.25 272 SER A O 1
ATOM 2094 N N . GLY A 1 273 ? -0.733 -41.623 -6.424 1.00 46.94 273 GLY A N 1
ATOM 2095 C CA . GLY A 1 273 ? -1.320 -42.965 -6.585 1.00 46.94 273 GLY A CA 1
ATOM 2096 C C . GLY A 1 273 ? -1.253 -43.583 -7.992 1.00 46.94 273 GLY A C 1
ATOM 2097 O O . GLY A 1 273 ? -1.747 -44.689 -8.188 1.00 46.94 273 GLY A O 1
ATOM 2098 N N . GLY A 1 274 ? -0.664 -42.903 -8.981 1.00 48.84 274 GLY A N 1
ATOM 2099 C CA . GLY A 1 274 ? -0.715 -43.300 -10.395 1.00 48.84 274 GLY A CA 1
ATOM 2100 C C . GLY A 1 274 ? 0.640 -43.632 -11.020 1.00 48.84 274 GLY A C 1
ATOM 2101 O O . GLY A 1 274 ? 0.975 -43.058 -12.051 1.00 48.84 274 GLY A O 1
ATOM 2102 N N . LYS A 1 275 ? 1.455 -44.516 -10.427 1.00 46.78 275 LYS A N 1
ATOM 2103 C CA . LYS A 1 275 ? 2.616 -45.088 -11.142 1.00 46.78 275 LYS A CA 1
ATOM 2104 C C . LYS A 1 275 ? 3.019 -46.470 -10.623 1.00 46.78 275 LYS A C 1
ATOM 2106 O O . LYS A 1 275 ? 4.068 -46.632 -10.013 1.00 46.78 275 LYS A O 1
ATOM 2111 N N . ALA A 1 276 ? 2.191 -47.480 -10.889 1.00 52.34 276 ALA A N 1
ATOM 2112 C CA . ALA A 1 276 ? 2.588 -48.881 -10.741 1.00 52.34 276 ALA A CA 1
ATOM 2113 C C . ALA A 1 276 ? 1.761 -49.819 -11.642 1.00 52.34 276 ALA A C 1
ATOM 2115 O O . ALA A 1 276 ? 0.800 -50.421 -11.178 1.00 52.34 276 ALA A O 1
ATOM 2116 N N . LYS A 1 277 ? 2.142 -49.954 -12.922 1.00 47.19 277 LYS A N 1
ATOM 2117 C CA . LYS A 1 277 ? 2.182 -51.229 -13.679 1.00 47.19 277 LYS A CA 1
ATOM 2118 C C . LYS A 1 277 ? 2.516 -50.972 -15.150 1.00 47.19 277 LYS A C 1
ATOM 2120 O O . LYS A 1 277 ? 1.858 -50.174 -15.801 1.00 47.19 277 LYS A O 1
ATOM 2125 N N . GLY A 1 278 ? 3.525 -51.676 -15.653 1.00 42.44 278 GLY A N 1
ATOM 2126 C CA . GLY A 1 278 ? 3.940 -51.653 -17.056 1.00 42.44 278 GLY A CA 1
ATOM 2127 C C . GLY A 1 278 ? 5.386 -52.113 -17.201 1.00 42.44 278 GLY A C 1
ATOM 2128 O O . GLY A 1 278 ? 6.272 -51.302 -17.439 1.00 42.44 278 GLY A O 1
ATOM 2129 N N . LYS A 1 279 ? 5.627 -53.405 -16.954 1.00 46.84 279 LYS A N 1
ATOM 2130 C CA . LYS A 1 279 ? 6.920 -54.080 -17.105 1.00 46.84 279 LYS A CA 1
ATOM 2131 C C . LYS A 1 279 ? 6.730 -55.170 -18.164 1.00 46.84 279 LYS A C 1
ATOM 2133 O O . LYS A 1 279 ? 6.213 -56.226 -17.829 1.00 46.84 279 LYS A O 1
ATOM 2138 N N . GLU A 1 280 ? 7.129 -54.907 -19.405 1.00 39.78 280 GLU A N 1
ATOM 2139 C CA . GLU A 1 280 ? 7.327 -55.913 -20.466 1.00 39.78 280 GLU A CA 1
ATOM 2140 C C . GLU A 1 280 ? 8.323 -55.333 -21.490 1.00 39.78 280 GLU A C 1
ATOM 2142 O O . GLU A 1 280 ? 8.095 -54.258 -22.030 1.00 39.78 280 GLU A O 1
ATOM 2147 N N . LYS A 1 281 ? 9.591 -55.761 -21.414 1.00 46.59 281 LYS A N 1
ATOM 2148 C CA . LYS A 1 281 ? 10.310 -56.665 -22.344 1.00 46.59 281 LYS A CA 1
ATOM 2149 C C . LYS A 1 281 ? 10.576 -56.098 -23.753 1.00 46.59 281 LYS A C 1
ATOM 2151 O O . LYS A 1 281 ? 9.703 -56.114 -24.604 1.00 46.59 281 LYS A O 1
ATOM 2156 N N . ALA A 1 282 ? 11.846 -55.767 -23.994 1.00 41.16 282 ALA A N 1
ATOM 2157 C CA . ALA A 1 282 ? 12.577 -55.935 -25.259 1.00 41.16 282 ALA A CA 1
ATOM 2158 C C . ALA A 1 282 ? 14.074 -56.023 -24.875 1.00 41.16 282 ALA A C 1
ATOM 2160 O O . ALA A 1 282 ? 14.584 -55.102 -24.239 1.00 41.16 282 ALA A O 1
ATOM 2161 N N . SER A 1 283 ? 14.678 -57.220 -24.821 1.00 42.91 283 SER A N 1
ATOM 2162 C CA . SER A 1 283 ? 15.535 -57.824 -25.872 1.00 42.91 283 SER A CA 1
ATOM 2163 C C . SER A 1 283 ? 16.531 -56.814 -26.456 1.00 42.91 283 SER A C 1
ATOM 2165 O O . SER A 1 283 ? 16.138 -55.888 -27.150 1.00 42.91 283 SER A O 1
ATOM 2167 N N . GLU A 1 284 ? 17.776 -56.822 -25.984 1.00 40.34 284 GLU A N 1
ATOM 2168 C CA . GLU A 1 284 ? 18.886 -57.610 -26.551 1.00 40.34 284 GLU A CA 1
ATOM 2169 C C . GLU A 1 284 ? 19.496 -56.919 -27.777 1.00 40.34 284 GLU A C 1
ATOM 2171 O O . GLU A 1 284 ? 19.057 -57.131 -28.896 1.00 40.34 284 GLU A O 1
ATOM 2176 N N . GLU A 1 285 ? 20.565 -56.147 -27.558 1.00 41.06 285 GLU A N 1
ATOM 2177 C CA . GLU A 1 285 ? 21.661 -56.089 -28.523 1.00 41.06 285 GLU A CA 1
ATOM 2178 C C . GLU A 1 285 ? 22.995 -55.844 -27.803 1.00 41.06 285 GLU A C 1
ATOM 2180 O O . GLU A 1 285 ? 23.133 -54.991 -26.925 1.00 41.06 285 GLU A O 1
ATOM 2185 N N . LYS A 1 286 ? 23.953 -56.712 -28.128 1.00 44.50 286 LYS A N 1
ATOM 2186 C CA . LYS A 1 286 ? 25.306 -56.811 -27.581 1.00 44.50 286 LYS A CA 1
ATOM 2187 C C . LYS A 1 286 ? 26.205 -55.753 -28.221 1.00 44.50 286 LYS A C 1
ATOM 2189 O O . LYS A 1 286 ? 26.127 -55.535 -29.421 1.00 44.50 286 LYS A O 1
ATOM 2194 N N . GLY A 1 287 ? 27.161 -55.213 -27.463 1.00 36.72 287 GLY A N 1
ATOM 2195 C CA . GLY A 1 287 ? 28.231 -54.403 -28.051 1.00 36.72 287 GLY A CA 1
ATOM 2196 C C . GLY A 1 287 ? 29.307 -53.944 -27.069 1.00 36.72 287 GLY A C 1
ATOM 2197 O O . GLY A 1 287 ? 29.189 -52.871 -26.500 1.00 36.72 287 GLY A O 1
ATOM 2198 N N . ALA A 1 288 ? 30.325 -54.794 -26.888 1.00 40.75 288 ALA A N 1
ATOM 2199 C CA . ALA A 1 288 ? 31.738 -54.524 -26.555 1.00 40.75 288 ALA A CA 1
ATOM 2200 C C . ALA A 1 288 ? 32.094 -53.235 -25.765 1.00 40.75 288 ALA A C 1
ATOM 2202 O O . ALA A 1 288 ? 31.991 -52.125 -26.263 1.00 40.75 288 ALA A O 1
ATOM 2203 N N . ASN A 1 289 ? 32.531 -53.341 -24.508 1.00 43.31 289 ASN A N 1
ATOM 2204 C CA . ASN A 1 289 ? 33.911 -53.638 -24.072 1.00 43.31 289 ASN A CA 1
ATOM 2205 C C . ASN A 1 289 ? 34.910 -52.461 -24.192 1.00 43.31 289 ASN A C 1
ATOM 2207 O O . ASN A 1 289 ? 35.145 -51.948 -25.284 1.00 43.31 289 ASN A O 1
ATOM 2211 N N . ARG A 1 290 ? 35.584 -52.211 -23.052 1.00 39.88 290 ARG A N 1
ATOM 2212 C CA . ARG A 1 290 ? 36.729 -51.333 -22.711 1.00 39.88 290 ARG A CA 1
ATOM 2213 C C . ARG A 1 290 ? 36.289 -50.121 -21.890 1.00 39.88 290 ARG A C 1
ATOM 2215 O O . ARG A 1 290 ? 35.505 -49.316 -22.351 1.00 39.88 290 ARG A O 1
ATOM 2222 N N . GLY A 1 291 ? 36.740 -49.881 -20.668 1.00 36.59 291 GLY A N 1
ATOM 2223 C CA . GLY A 1 291 ? 37.775 -50.472 -19.833 1.00 36.59 291 GLY A CA 1
ATOM 2224 C C . GLY A 1 291 ? 38.031 -49.427 -18.745 1.00 36.59 291 GLY A C 1
ATOM 2225 O O . GLY A 1 291 ? 38.256 -48.263 -19.057 1.00 36.59 291 GLY A O 1
ATOM 2226 N N . CYS A 1 292 ? 37.911 -49.810 -17.476 1.00 41.44 292 CYS A N 1
ATOM 2227 C CA . CYS A 1 292 ? 38.338 -48.972 -16.354 1.00 41.44 292 CYS A CA 1
ATOM 2228 C C . CYS A 1 292 ? 39.882 -48.937 -16.346 1.00 41.44 292 CYS A C 1
ATOM 2230 O O . CYS A 1 292 ? 40.500 -49.918 -16.767 1.00 41.44 292 CYS A O 1
ATOM 2232 N N . PRO A 1 293 ? 40.516 -47.883 -15.810 1.00 52.28 293 PRO A N 1
ATOM 2233 C CA . PRO A 1 293 ? 40.889 -48.043 -14.413 1.00 52.28 293 PRO A CA 1
ATOM 2234 C C . PRO A 1 293 ? 40.765 -46.785 -13.548 1.00 52.28 293 PRO A C 1
ATOM 2236 O O . PRO A 1 293 ? 40.937 -45.642 -13.960 1.00 52.28 293 PRO A O 1
ATOM 2239 N N . LYS A 1 294 ? 40.503 -47.099 -12.282 1.00 48.41 294 LYS A N 1
ATOM 2240 C CA . LYS A 1 294 ? 40.799 -46.346 -11.068 1.00 48.41 294 LYS A CA 1
ATOM 2241 C C . LYS A 1 294 ? 42.182 -45.689 -11.128 1.00 48.41 294 LYS A C 1
ATOM 2243 O O . LYS A 1 294 ? 43.145 -46.398 -11.379 1.00 48.41 294 LYS A O 1
ATOM 2248 N N . SER A 1 295 ? 42.255 -44.412 -10.754 1.00 42.16 295 SER A N 1
ATOM 2249 C CA . SER A 1 295 ? 43.153 -43.862 -9.719 1.00 42.16 295 SER A CA 1
ATOM 2250 C C . SER A 1 295 ? 43.394 -42.375 -9.978 1.00 42.16 295 SER A C 1
ATOM 2252 O O . SER A 1 295 ? 43.962 -42.023 -11.003 1.00 42.16 295 SER A O 1
ATOM 2254 N N . CYS A 1 296 ? 43.012 -41.520 -9.034 1.00 39.53 296 CYS A N 1
ATOM 2255 C CA . CYS A 1 296 ? 43.889 -40.448 -8.568 1.00 39.53 296 CYS A CA 1
ATOM 2256 C C . CYS A 1 296 ? 43.358 -39.959 -7.223 1.00 39.53 296 CYS A C 1
ATOM 2258 O O . CYS A 1 296 ? 42.342 -39.271 -7.122 1.00 39.53 296 CYS A O 1
ATOM 2260 N N . SER A 1 297 ? 44.035 -40.448 -6.194 1.00 41.88 297 SER A N 1
ATOM 2261 C CA . SER A 1 297 ? 44.096 -39.891 -4.860 1.00 41.88 297 SER A CA 1
ATOM 2262 C C . SER A 1 297 ? 44.818 -38.537 -4.875 1.00 41.88 297 SER A C 1
ATOM 2264 O O . SER A 1 297 ? 45.576 -38.231 -5.787 1.00 41.88 297 SER A O 1
ATOM 2266 N N . GLU A 1 298 ? 44.603 -37.793 -3.791 1.00 40.06 298 GLU A N 1
ATOM 2267 C CA . GLU A 1 298 ? 45.535 -36.833 -3.185 1.00 40.06 298 GLU A CA 1
ATOM 2268 C C . GLU A 1 298 ? 45.714 -35.414 -3.757 1.00 40.06 298 GLU A C 1
ATOM 2270 O O . GLU A 1 298 ? 46.016 -35.166 -4.915 1.00 40.06 298 GLU A O 1
ATOM 2275 N N . SER A 1 299 ? 45.677 -34.488 -2.790 1.00 39.94 299 SER A N 1
ATOM 2276 C CA . SER A 1 299 ? 46.347 -33.186 -2.754 1.00 39.94 299 SER A CA 1
ATOM 2277 C C . SER A 1 299 ? 45.831 -32.055 -3.643 1.00 39.94 299 SER A C 1
ATOM 2279 O O . SER A 1 299 ? 46.333 -31.796 -4.727 1.00 39.94 299 SER A O 1
ATOM 2281 N N . CYS A 1 300 ? 45.000 -31.196 -3.044 1.00 37.66 300 CYS A N 1
ATOM 2282 C CA . CYS A 1 300 ? 45.205 -29.754 -3.200 1.00 37.66 300 CYS A CA 1
ATOM 2283 C C . CYS A 1 300 ? 45.048 -29.053 -1.844 1.00 37.66 300 CYS A C 1
ATOM 2285 O O . CYS A 1 300 ? 44.033 -28.455 -1.499 1.00 37.66 300 CYS A O 1
ATOM 2287 N N . SER A 1 301 ? 46.100 -29.217 -1.047 1.00 40.12 301 SER A N 1
ATOM 2288 C CA . SER A 1 301 ? 46.439 -28.428 0.131 1.00 40.12 301 SER A CA 1
ATOM 2289 C C . SER A 1 301 ? 46.886 -27.024 -0.298 1.00 40.12 301 SER A C 1
ATOM 2291 O O . SER A 1 301 ? 47.664 -26.889 -1.237 1.00 40.12 301 SER A O 1
ATOM 2293 N N . LYS A 1 302 ? 46.438 -26.011 0.457 1.00 44.69 302 LYS A N 1
ATOM 2294 C CA . LYS A 1 302 ? 47.041 -24.675 0.628 1.00 44.69 302 LYS A CA 1
ATOM 2295 C C . LYS A 1 302 ? 47.123 -23.756 -0.601 1.00 44.69 302 LYS A C 1
ATOM 2297 O O . LYS A 1 302 ? 48.013 -23.874 -1.439 1.00 44.69 302 LYS A O 1
ATOM 2302 N N . ARG A 1 303 ? 46.384 -22.644 -0.523 1.00 44.12 303 ARG A N 1
ATOM 2303 C CA . ARG A 1 303 ? 47.022 -21.329 -0.670 1.00 44.12 303 ARG A CA 1
ATOM 2304 C C . ARG A 1 303 ? 46.268 -20.264 0.128 1.00 44.12 303 ARG A C 1
ATOM 2306 O O . ARG A 1 303 ? 45.146 -19.904 -0.202 1.00 44.12 303 ARG A O 1
ATOM 2313 N N . CYS A 1 304 ? 46.910 -19.815 1.206 1.00 39.69 304 CYS A N 1
ATOM 2314 C CA . CYS A 1 304 ? 46.719 -18.482 1.754 1.00 39.69 304 CYS A CA 1
ATOM 2315 C C . CYS A 1 304 ? 47.007 -17.461 0.646 1.00 39.69 304 CYS A C 1
ATOM 2317 O O . CYS A 1 304 ? 47.969 -17.657 -0.100 1.00 39.69 304 CYS A O 1
ATOM 2319 N N . TRP A 1 305 ? 46.196 -16.418 0.550 1.00 47.88 305 TRP A N 1
ATOM 2320 C CA . TRP A 1 305 ? 46.540 -15.010 0.777 1.00 47.88 305 TRP A CA 1
ATOM 2321 C C . TRP A 1 305 ? 45.217 -14.242 0.859 1.00 47.88 305 TRP A C 1
ATOM 2323 O O . TRP A 1 305 ? 44.298 -14.586 0.081 1.00 47.88 305 TRP A O 1
#

pLDDT: mean 72.25, std 18.89, range [28.64, 96.06]

Mean predicted aligned error: 19.37 Å

Secondary structure (DSSP, 8-state):
--SSHHHHHHHHHHHHHHHHHHHHHHHHHHHHHHHHHHHHHHHHHHHHHHHHHHTS---------------SS----HHHHHHHHHHHHHHHHHHHT--HHHHHHHHHTT--HHHHHHHHHHHHTSSS-HHHHHHHHHTT--HHHHHHHTT--HHHHHHHTSTT-HHHHHHHHHHHHHHHT--HHHHHHHHHTS---HHHHHHHHHHHHHH---HHHHHHHHHH-SSHHHHHHHTT--GGGTTS--HHHHHHHHHHHHHHHHHHHHHHHHHSS--------------------------------